Protein AF-A0AAW1VNX3-F1 (afdb_monomer)

Secondary structure (DSSP, 8-state):
-EE---HHHHTT---EEEEEEE-TTS-S-TTSTT--TTTEEEEEEESEEEEEPP-TT--------------------------------SPP-EEEEE-SEEEEEEEE------TT---TTTGGG-EE-TTT--EEPPEEEE-TT--GGGSEE--TT---EE-EEEEEEEEHHHHHHHHHHHHHHHHHHHTTSS-TTHHHHHHHHHHHS-HHHHHHHHHHHHHHHHHHHHHHHHHHHHHHH----TT--HHHHHHHHT----PPPPP-

Sequence (268 aa):
MKYYPSEALKHNGSLYAHVFFARSGYPPDPNDPEYLPLAAFGKTHPIVIHLPKSKAGKKRSLLGSSKDSDEDVTITEVVDNTQGDSEDTGPEEWVSYWKPNITVNLVDDFTRYPHNSVPPNVSPYLNVEPSTGNYFPTIFFNEFWLLRDKMIPINETVKELPLNLEVGPISMTKWQLFLQIDQSFQIHRSYGSMLEGEADELKRVFLEGNPYLLAITMAVSVLHSVFDFLAFKNDIQFWNKNKSMEGLSAKVCCCELHKPVHYLPLFT

Organism: Rubus argutus (NCBI:txid59490)

pLDDT: mean 75.75, std 19.49, range [26.11, 95.12]

Structure (mmCIF, N/CA/C/O backbone):
data_AF-A0AAW1VNX3-F1
#
_entry.id   AF-A0AAW1VNX3-F1
#
loop_
_atom_site.group_PDB
_atom_site.id
_atom_site.type_symbol
_atom_site.label_atom_id
_atom_site.label_alt_id
_atom_site.label_comp_id
_atom_site.label_asym_id
_atom_site.label_entity_id
_atom_site.label_seq_id
_atom_site.pdbx_PDB_ins_code
_atom_site.Cartn_x
_atom_site.Cartn_y
_atom_site.Cartn_z
_atom_site.occupancy
_atom_site.B_iso_or_equiv
_atom_site.auth_seq_id
_atom_site.auth_comp_id
_atom_site.auth_asym_id
_atom_site.auth_atom_id
_atom_site.pdbx_PDB_model_num
ATOM 1 N N . MET A 1 1 ? -11.791 -3.900 -15.731 1.00 82.25 1 MET A N 1
ATOM 2 C CA . MET A 1 1 ? -11.534 -5.093 -16.578 1.00 82.25 1 MET A CA 1
ATOM 3 C C . MET A 1 1 ? -12.254 -6.292 -15.967 1.00 82.25 1 MET A C 1
ATOM 5 O O . MET A 1 1 ? -12.427 -6.312 -14.755 1.00 82.25 1 MET A O 1
ATOM 9 N N . LYS A 1 2 ? -12.716 -7.258 -16.769 1.00 86.62 2 LYS A N 1
ATOM 10 C CA . LYS A 1 2 ? -13.275 -8.523 -16.262 1.00 86.62 2 LYS A CA 1
ATOM 11 C C . LYS A 1 2 ? -12.237 -9.628 -16.437 1.00 86.62 2 LYS A C 1
ATOM 13 O O . LYS A 1 2 ? -11.700 -9.771 -17.531 1.00 86.62 2 LYS A O 1
ATOM 18 N N . TYR A 1 3 ? -11.952 -10.365 -15.372 1.00 86.25 3 TYR A N 1
ATOM 19 C CA . TYR A 1 3 ? -11.029 -11.493 -15.366 1.00 86.25 3 TYR A CA 1
ATOM 20 C C . TYR A 1 3 ? -11.807 -12.802 -15.199 1.00 86.25 3 TYR A C 1
ATOM 22 O O . TYR A 1 3 ? -12.733 -12.878 -14.392 1.00 86.25 3 TYR A O 1
ATOM 30 N N . TYR A 1 4 ? -11.431 -13.826 -15.962 1.00 88.75 4 TYR A N 1
ATOM 31 C CA . TYR A 1 4 ? -12.024 -15.159 -15.880 1.00 88.75 4 TYR A CA 1
ATOM 32 C C . TYR A 1 4 ? -11.023 -16.085 -15.172 1.00 88.75 4 TYR A C 1
ATOM 34 O O . TYR A 1 4 ? -9.916 -16.264 -15.686 1.00 88.75 4 TYR A O 1
ATOM 42 N N . PRO A 1 5 ? -11.358 -16.632 -13.989 1.00 86.75 5 PRO A N 1
ATOM 43 C CA . PRO A 1 5 ? -10.428 -17.436 -13.206 1.00 86.75 5 PRO A CA 1
ATOM 44 C C . PRO A 1 5 ? -10.134 -18.776 -13.889 1.00 86.75 5 PRO A C 1
ATOM 46 O O . PRO A 1 5 ? -11.051 -19.462 -14.346 1.00 86.75 5 PRO A O 1
ATOM 49 N N . SER A 1 6 ? -8.856 -19.163 -13.920 1.00 87.75 6 SER A N 1
ATOM 50 C CA . SER A 1 6 ? -8.427 -20.493 -14.366 1.00 87.75 6 SER A CA 1
ATOM 51 C C . SER A 1 6 ? -8.832 -21.577 -13.360 1.00 87.75 6 SER A C 1
ATOM 53 O O . SER A 1 6 ? -9.068 -21.292 -12.185 1.00 87.75 6 SER A O 1
ATOM 55 N N . GLU A 1 7 ? -8.882 -22.838 -13.794 1.00 86.44 7 GLU A N 1
ATOM 56 C CA . GLU A 1 7 ? -9.168 -23.973 -12.900 1.00 86.44 7 GLU A CA 1
ATOM 57 C C . GLU A 1 7 ? -8.159 -24.049 -11.748 1.00 86.44 7 GLU A C 1
ATOM 59 O O . GLU A 1 7 ? -8.548 -24.195 -10.593 1.00 86.44 7 GLU A O 1
ATOM 64 N N . ALA A 1 8 ? -6.874 -23.820 -12.031 1.00 85.69 8 ALA A N 1
ATOM 65 C CA . ALA A 1 8 ? -5.833 -23.773 -11.006 1.00 85.69 8 ALA A CA 1
ATOM 66 C C . ALA A 1 8 ? -6.104 -22.701 -9.938 1.00 85.69 8 ALA A C 1
ATOM 68 O O . ALA A 1 8 ? -5.883 -22.941 -8.756 1.00 85.69 8 ALA A O 1
ATOM 69 N N . LEU A 1 9 ? -6.622 -21.533 -10.332 1.00 84.88 9 LEU A N 1
ATOM 70 C CA . LEU A 1 9 ? -6.966 -20.476 -9.384 1.00 84.88 9 LEU A CA 1
ATOM 71 C C . LEU A 1 9 ? -8.166 -20.860 -8.505 1.00 84.88 9 LEU A C 1
ATOM 73 O O . LEU A 1 9 ? -8.185 -20.534 -7.323 1.00 84.88 9 LEU A O 1
ATOM 77 N N . LYS A 1 10 ? -9.144 -21.584 -9.061 1.00 85.31 10 LYS A N 1
ATOM 78 C CA . LYS A 1 10 ? -10.286 -22.116 -8.299 1.00 85.31 10 LYS A CA 1
ATOM 79 C C . LYS A 1 10 ? -9.860 -23.178 -7.285 1.00 85.31 10 LYS A C 1
ATOM 81 O O . LYS A 1 1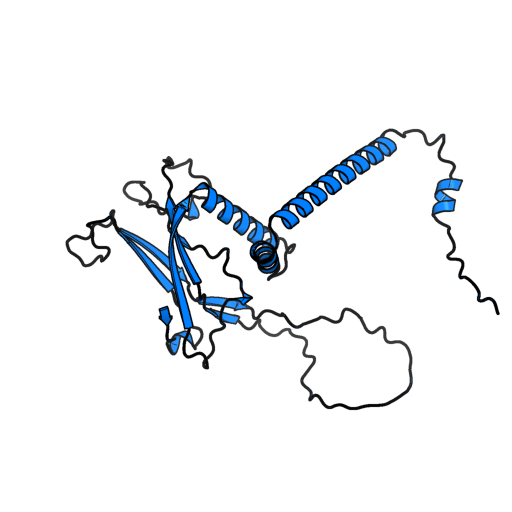0 ? -10.446 -23.258 -6.212 1.00 85.31 10 LYS A O 1
ATOM 86 N N . HIS A 1 11 ? -8.813 -23.937 -7.593 1.00 86.06 11 HIS A N 1
ATOM 87 C CA . HIS A 1 11 ? -8.214 -24.927 -6.699 1.00 86.06 11 HIS A CA 1
ATOM 88 C C . HIS A 1 11 ? -7.092 -24.329 -5.833 1.00 86.06 11 HIS A C 1
ATOM 90 O O . HIS A 1 11 ? -5.998 -24.885 -5.756 1.00 86.06 11 HIS A O 1
ATOM 96 N N . ASN A 1 12 ? -7.370 -23.202 -5.162 1.00 84.25 12 ASN A N 1
ATOM 97 C CA . ASN A 1 12 ? -6.458 -22.563 -4.201 1.00 84.25 12 ASN A CA 1
ATOM 98 C C . ASN A 1 12 ? -5.099 -22.138 -4.806 1.00 84.25 12 ASN A C 1
ATOM 100 O O . ASN A 1 12 ? -4.051 -22.191 -4.160 1.00 84.25 12 ASN A O 1
ATOM 104 N N . GLY A 1 13 ? -5.106 -21.746 -6.081 1.00 86.06 13 GLY A N 1
ATOM 105 C CA . GLY A 1 13 ? -3.923 -21.238 -6.767 1.00 86.06 13 GLY A CA 1
ATOM 106 C C . GLY A 1 13 ? -3.567 -19.812 -6.342 1.00 86.06 13 GLY A C 1
ATOM 107 O O . GLY A 1 13 ? -4.421 -19.016 -5.955 1.00 86.06 13 GLY A O 1
ATOM 108 N N . SER A 1 14 ? -2.291 -19.452 -6.469 1.00 88.19 14 SER A N 1
ATOM 109 C CA . SER A 1 14 ? -1.825 -18.077 -6.292 1.00 88.19 14 SER A CA 1
ATOM 110 C C . SER A 1 14 ? -1.781 -17.338 -7.631 1.00 88.19 14 SER A C 1
ATOM 112 O O . SER A 1 14 ? -1.413 -17.896 -8.665 1.00 88.19 14 SER A O 1
ATOM 114 N N . LEU A 1 15 ? -2.153 -16.056 -7.619 1.00 90.88 15 LEU A N 1
ATOM 115 C CA . LEU A 1 15 ? -2.033 -15.171 -8.776 1.00 90.88 15 LEU A CA 1
ATOM 116 C C . LEU A 1 15 ? -1.261 -13.914 -8.390 1.00 90.88 15 LEU A C 1
ATOM 118 O O . LEU A 1 15 ? -1.573 -13.260 -7.389 1.00 90.88 15 LEU A O 1
ATOM 122 N N . TYR A 1 16 ? -0.292 -13.556 -9.227 1.00 91.25 16 TYR A N 1
ATOM 123 C CA . TYR A 1 16 ? 0.571 -12.400 -9.037 1.00 91.25 16 TYR A CA 1
ATOM 124 C C . TYR A 1 16 ? 0.421 -11.410 -10.194 1.00 91.25 16 TYR A C 1
ATOM 126 O O . TYR A 1 16 ? 0.360 -11.793 -11.360 1.00 91.25 16 TYR A O 1
ATOM 134 N N . ALA A 1 17 ? 0.379 -10.123 -9.858 1.00 90.75 17 ALA A N 1
ATOM 135 C CA . ALA A 1 17 ? 0.537 -9.024 -10.793 1.00 90.75 17 ALA A CA 1
ATOM 136 C C . ALA A 1 17 ? 2.026 -8.704 -10.921 1.00 90.75 17 ALA A C 1
ATOM 138 O O . ALA A 1 17 ? 2.671 -8.362 -9.928 1.00 90.75 17 ALA A O 1
ATOM 139 N N . HIS A 1 18 ? 2.559 -8.771 -12.136 1.00 91.38 18 HIS A N 1
ATOM 140 C CA . HIS A 1 18 ? 3.893 -8.269 -12.448 1.00 91.38 18 HIS A CA 1
ATOM 141 C C . HIS A 1 18 ? 3.747 -6.893 -13.089 1.00 91.38 18 HIS A C 1
ATOM 143 O O . HIS A 1 18 ? 3.171 -6.772 -14.170 1.00 91.38 18 HIS A O 1
ATOM 149 N N . VAL A 1 19 ? 4.223 -5.852 -12.407 1.00 90.75 19 VAL A N 1
ATOM 150 C CA . VAL A 1 19 ? 4.161 -4.476 -12.907 1.00 90.75 19 VAL A CA 1
ATOM 151 C C . VAL A 1 19 ? 5.565 -4.012 -13.241 1.00 90.75 19 VAL A C 1
ATOM 153 O O . VAL A 1 19 ? 6.449 -4.087 -12.390 1.00 90.75 19 VAL A O 1
ATOM 156 N N . PHE A 1 20 ? 5.747 -3.510 -14.459 1.00 90.50 20 PHE A N 1
ATOM 157 C CA . PHE A 1 20 ? 7.013 -2.988 -14.959 1.00 90.50 20 PHE A CA 1
ATOM 158 C C . PHE A 1 20 ? 6.854 -1.518 -15.330 1.00 90.50 20 PHE A C 1
ATOM 160 O O . PHE A 1 20 ? 5.886 -1.132 -15.985 1.00 90.50 20 PHE A O 1
ATOM 167 N N . PHE A 1 21 ? 7.820 -0.708 -14.918 1.00 89.44 21 PHE A N 1
ATOM 168 C CA . PHE A 1 21 ? 7.968 0.680 -15.318 1.00 89.44 21 PHE A CA 1
ATOM 169 C C . PHE A 1 21 ? 9.265 0.806 -16.106 1.00 89.44 21 PHE A C 1
ATOM 171 O O . PHE A 1 21 ? 10.310 0.336 -15.662 1.00 89.44 21 PHE A O 1
ATOM 178 N N . ALA A 1 22 ? 9.193 1.453 -17.264 1.00 90.31 22 ALA A N 1
ATOM 179 C CA . ALA A 1 22 ? 10.354 1.770 -18.079 1.00 90.31 22 ALA A CA 1
ATOM 180 C C . ALA A 1 22 ? 10.409 3.270 -18.352 1.00 90.31 22 ALA A C 1
ATOM 182 O O . ALA A 1 22 ? 9.381 3.951 -18.443 1.00 90.31 22 ALA A O 1
ATOM 183 N N . ARG A 1 23 ? 11.625 3.799 -18.472 1.00 87.38 23 ARG A N 1
ATOM 184 C CA . ARG A 1 23 ? 11.848 5.175 -18.906 1.00 87.38 23 ARG A CA 1
ATOM 185 C C . ARG A 1 23 ? 11.313 5.348 -20.328 1.00 87.38 23 ARG A C 1
ATOM 187 O O . ARG A 1 23 ? 11.538 4.501 -21.185 1.00 87.38 23 ARG A O 1
ATOM 194 N N . SER A 1 24 ? 10.644 6.473 -20.586 1.00 87.25 24 SER A N 1
ATOM 195 C CA . SER A 1 24 ? 10.117 6.796 -21.917 1.00 87.25 24 SER A CA 1
ATOM 196 C C . SER A 1 24 ? 11.198 6.645 -22.991 1.00 87.25 24 SER A C 1
ATOM 198 O O . SER A 1 24 ? 12.252 7.274 -22.890 1.00 87.25 24 SER A O 1
ATOM 200 N N . GLY A 1 25 ? 10.914 5.835 -24.012 1.00 83.50 25 GLY A N 1
ATOM 201 C CA . GLY A 1 25 ? 11.837 5.534 -25.110 1.00 83.50 25 GLY A CA 1
ATOM 202 C C . GLY A 1 25 ? 12.673 4.264 -24.934 1.00 83.50 25 GLY A C 1
ATOM 203 O O . GLY A 1 25 ? 13.397 3.928 -25.859 1.00 83.50 25 GLY A O 1
ATOM 204 N N . TYR A 1 26 ? 12.566 3.557 -23.804 1.00 85.88 26 TYR A N 1
ATOM 205 C CA . TYR A 1 26 ? 13.203 2.252 -23.603 1.00 85.88 26 TYR A CA 1
ATOM 206 C C . TYR A 1 26 ? 12.145 1.156 -23.433 1.00 85.88 26 TYR A C 1
ATOM 208 O O . TYR A 1 26 ? 11.197 1.348 -22.661 1.00 85.88 26 TYR A O 1
ATOM 216 N N . PRO A 1 27 ? 12.276 0.012 -24.124 1.00 87.00 27 PRO A N 1
ATOM 217 C CA . PRO A 1 27 ? 11.358 -1.104 -23.959 1.00 87.00 27 PRO A CA 1
ATOM 218 C C . PRO A 1 27 ? 11.541 -1.762 -22.577 1.00 87.00 27 PRO A C 1
ATOM 220 O O . PRO A 1 27 ? 12.663 -1.852 -22.077 1.00 87.00 27 PRO A O 1
ATOM 223 N N . PRO A 1 28 ? 10.454 -2.237 -21.940 1.00 84.25 28 PRO A N 1
ATOM 224 C CA . PRO A 1 28 ? 10.525 -2.991 -20.689 1.00 84.25 28 PRO A CA 1
ATOM 225 C C . PRO A 1 28 ? 10.866 -4.478 -20.887 1.00 84.25 28 PRO A C 1
ATOM 227 O O . PRO A 1 28 ? 11.107 -5.162 -19.895 1.00 84.25 28 PRO A O 1
ATOM 230 N N . ASP A 1 29 ? 10.831 -4.995 -22.122 1.00 86.19 29 ASP A N 1
ATOM 231 C CA . ASP A 1 29 ? 11.065 -6.414 -22.422 1.00 86.19 29 ASP A CA 1
ATOM 232 C C . ASP A 1 29 ? 12.571 -6.729 -22.427 1.00 86.19 29 ASP A C 1
ATOM 234 O O . ASP A 1 29 ? 13.290 -6.169 -23.254 1.00 86.19 29 ASP A O 1
ATOM 238 N N . PRO A 1 30 ? 13.058 -7.647 -21.570 1.00 85.31 30 PRO A N 1
ATOM 239 C CA . PRO A 1 30 ? 14.460 -8.059 -21.554 1.00 85.31 30 PRO A CA 1
ATOM 240 C C . PRO A 1 30 ? 14.969 -8.690 -22.857 1.00 85.31 30 PRO A C 1
ATOM 242 O O . PRO A 1 30 ? 16.180 -8.796 -23.037 1.00 85.31 30 PRO A O 1
ATOM 245 N N . ASN A 1 31 ? 14.073 -9.158 -23.732 1.00 85.75 31 ASN A N 1
ATOM 246 C CA . ASN A 1 31 ? 14.440 -9.779 -25.008 1.00 85.75 31 ASN A CA 1
ATOM 247 C C . ASN A 1 31 ? 14.632 -8.764 -26.143 1.00 85.75 31 ASN A C 1
ATOM 249 O O . ASN A 1 31 ? 15.089 -9.140 -27.224 1.00 85.75 31 ASN A O 1
ATOM 253 N N . ASP A 1 32 ? 14.266 -7.500 -25.925 1.00 87.12 32 ASP A N 1
ATOM 254 C CA . ASP A 1 32 ? 14.415 -6.448 -26.922 1.00 87.12 32 ASP A CA 1
ATOM 255 C C . ASP A 1 32 ? 15.887 -5.984 -26.989 1.00 87.12 32 ASP A C 1
ATOM 257 O O . ASP A 1 32 ? 16.493 -5.727 -25.944 1.00 87.12 32 ASP A O 1
ATOM 261 N N . PRO A 1 33 ? 16.505 -5.861 -28.181 1.00 84.00 33 PRO A N 1
ATOM 262 C CA . PRO A 1 33 ? 17.874 -5.358 -28.316 1.00 84.00 33 PRO A CA 1
ATOM 263 C C . PRO A 1 33 ? 18.083 -3.940 -27.757 1.00 84.00 33 PRO A C 1
ATOM 265 O O . PRO A 1 33 ? 19.217 -3.588 -27.432 1.00 84.00 33 PRO A O 1
ATOM 268 N N . GLU A 1 34 ? 17.028 -3.127 -27.634 1.00 85.50 34 GLU A N 1
ATOM 269 C CA . GLU A 1 34 ? 17.093 -1.780 -27.049 1.00 85.50 34 GLU A CA 1
ATOM 270 C C . GLU A 1 34 ? 16.874 -1.768 -25.520 1.00 85.50 34 GLU A C 1
ATOM 272 O O . GLU A 1 34 ? 16.862 -0.701 -24.894 1.00 85.50 34 GLU A O 1
ATOM 277 N N . TYR A 1 35 ? 16.724 -2.939 -24.889 1.00 85.44 35 TYR A N 1
ATOM 278 C CA . TYR A 1 35 ? 16.536 -3.064 -23.447 1.00 85.44 35 TYR A CA 1
ATOM 279 C C . TYR A 1 35 ? 17.766 -2.606 -22.661 1.00 85.44 35 TYR A C 1
ATOM 281 O O . TYR A 1 35 ? 18.875 -3.126 -22.808 1.00 8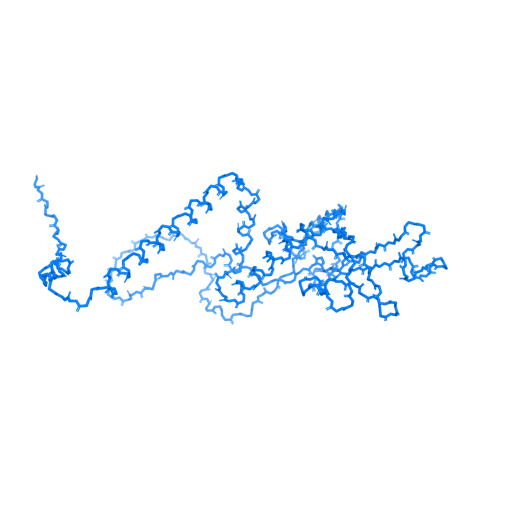5.44 35 TYR A O 1
ATOM 289 N N . LEU A 1 36 ? 17.549 -1.667 -21.740 1.00 83.81 36 LEU A N 1
ATOM 290 C CA . LEU A 1 36 ? 18.548 -1.266 -20.756 1.00 83.81 36 LEU A CA 1
ATOM 291 C C . LEU A 1 36 ? 18.102 -1.702 -19.353 1.00 83.81 36 LEU A C 1
ATOM 293 O O . LEU A 1 36 ? 17.095 -1.186 -18.861 1.00 83.81 36 LEU A O 1
ATOM 297 N N . PRO A 1 37 ? 18.884 -2.546 -18.646 1.00 80.56 37 PRO A N 1
ATOM 298 C CA . PRO A 1 37 ? 18.557 -2.992 -17.286 1.00 80.56 37 PRO A CA 1
ATOM 299 C C . PRO A 1 37 ? 18.368 -1.851 -16.276 1.00 80.56 37 PRO A C 1
ATOM 301 O O . PRO A 1 37 ? 17.611 -1.980 -15.325 1.00 80.56 37 PRO A O 1
ATOM 304 N N . LEU A 1 38 ? 19.039 -0.718 -16.496 1.00 84.31 38 LEU A N 1
ATOM 305 C CA . LEU A 1 38 ? 18.941 0.488 -15.666 1.00 84.31 38 LEU A CA 1
ATOM 306 C C . LEU A 1 38 ? 17.740 1.380 -16.001 1.00 84.31 38 LEU A C 1
ATOM 308 O O . LEU A 1 38 ? 17.454 2.331 -15.277 1.00 84.31 38 LEU A O 1
ATOM 312 N N . ALA A 1 39 ? 17.080 1.141 -17.132 1.00 84.19 39 ALA A N 1
ATOM 313 C CA . ALA A 1 39 ? 15.968 1.962 -17.596 1.00 84.19 39 ALA A CA 1
ATOM 314 C C . ALA A 1 39 ? 14.605 1.353 -17.256 1.00 84.19 39 ALA A C 1
ATOM 316 O O . ALA A 1 39 ? 13.600 2.056 -17.373 1.00 84.19 39 ALA A O 1
ATOM 317 N N . ALA A 1 40 ? 14.568 0.089 -16.829 1.00 86.50 40 ALA A N 1
ATOM 318 C CA . ALA A 1 40 ? 13.355 -0.630 -16.482 1.00 86.50 40 ALA A CA 1
ATOM 319 C C . ALA A 1 40 ? 13.465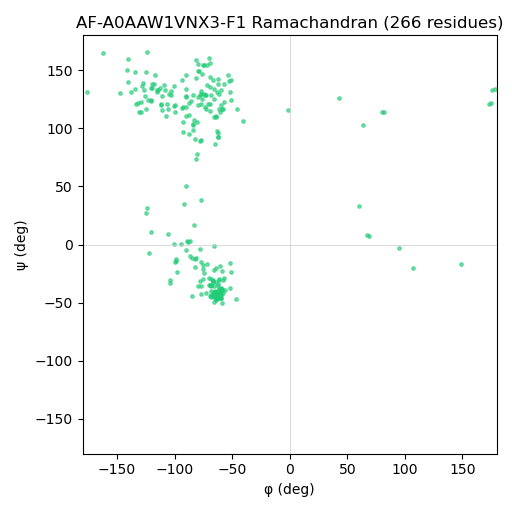 -1.243 -15.083 1.00 86.50 40 ALA A C 1
ATOM 321 O O . ALA A 1 40 ? 14.490 -1.798 -14.702 1.00 86.50 40 ALA A O 1
ATOM 322 N N . PHE A 1 41 ? 12.388 -1.160 -14.313 1.00 89.31 41 PHE A N 1
ATOM 323 C CA . PHE A 1 41 ? 12.275 -1.810 -13.014 1.00 89.31 41 PHE A CA 1
ATOM 324 C C . PHE A 1 41 ? 10.862 -2.347 -12.838 1.00 89.31 41 PHE A C 1
ATOM 326 O O . PHE A 1 41 ? 9.897 -1.811 -13.382 1.00 89.31 41 PHE A O 1
ATOM 333 N N . GLY A 1 42 ? 10.729 -3.426 -12.076 1.00 89.25 42 GLY A N 1
ATOM 334 C CA . GLY A 1 42 ? 9.441 -4.057 -11.854 1.00 89.25 42 GLY A CA 1
ATOM 335 C C . GLY A 1 42 ? 9.268 -4.541 -10.432 1.00 89.25 42 GLY A C 1
ATOM 336 O O . GLY A 1 42 ? 10.233 -4.727 -9.689 1.00 89.25 42 GLY A O 1
ATOM 337 N N . LYS A 1 43 ? 8.011 -4.738 -10.049 1.00 90.62 43 LYS A N 1
ATOM 338 C CA . LYS A 1 43 ? 7.644 -5.313 -8.762 1.00 90.62 43 LYS A CA 1
ATOM 339 C C . LYS A 1 43 ? 6.471 -6.260 -8.940 1.00 90.62 43 LYS A C 1
ATOM 341 O O . LYS A 1 43 ? 5.541 -5.998 -9.702 1.00 90.62 43 LYS A O 1
ATOM 346 N N . THR A 1 44 ? 6.548 -7.366 -8.215 1.00 92.06 44 THR A N 1
ATOM 347 C CA . THR A 1 44 ? 5.532 -8.413 -8.216 1.00 92.06 44 THR A CA 1
ATOM 348 C C . THR A 1 44 ? 4.663 -8.267 -6.977 1.00 92.06 44 THR A C 1
ATOM 350 O O . THR A 1 44 ? 5.189 -8.052 -5.884 1.00 92.06 44 THR A O 1
ATOM 353 N N . HIS A 1 45 ? 3.347 -8.394 -7.136 1.00 91.38 45 HIS A N 1
ATOM 354 C CA . HIS A 1 45 ? 2.391 -8.245 -6.042 1.00 91.38 45 HIS A CA 1
ATOM 355 C C . HIS A 1 45 ? 1.282 -9.304 -6.094 1.00 91.38 45 HIS A C 1
ATOM 357 O O . HIS A 1 45 ? 0.699 -9.503 -7.161 1.00 91.38 45 HIS A O 1
ATOM 363 N N . PRO A 1 46 ? 0.964 -9.999 -4.986 1.00 91.94 46 PRO A N 1
ATOM 364 C CA . PRO A 1 46 ? -0.098 -11.001 -4.968 1.00 91.94 46 PRO A CA 1
ATOM 365 C C . PRO A 1 46 ? -1.487 -10.355 -5.076 1.00 91.94 46 PRO A C 1
ATOM 367 O O . PRO A 1 46 ? -1.904 -9.570 -4.216 1.00 91.94 46 PRO A O 1
ATOM 370 N N . ILE A 1 47 ? -2.225 -10.737 -6.121 1.00 89.62 47 ILE A N 1
ATOM 371 C CA . ILE A 1 47 ? -3.633 -10.355 -6.328 1.00 89.62 47 ILE A CA 1
ATOM 372 C C . ILE A 1 47 ? -4.548 -11.199 -5.440 1.00 89.62 47 ILE A C 1
ATOM 374 O O . ILE A 1 47 ? -5.600 -10.739 -5.002 1.00 89.62 47 ILE A O 1
ATOM 378 N N . VAL A 1 48 ? -4.139 -12.438 -5.178 1.00 90.44 48 VAL A N 1
ATOM 379 C CA . VAL A 1 48 ? -4.884 -13.399 -4.369 1.00 90.44 48 VAL A CA 1
ATOM 380 C C . VAL A 1 48 ? -4.205 -13.513 -3.019 1.00 90.44 48 VAL A C 1
ATOM 382 O O . VAL A 1 48 ? -2.991 -13.707 -2.946 1.00 90.44 48 VAL A O 1
ATOM 385 N N . ILE A 1 49 ? -4.986 -13.383 -1.952 1.00 89.31 49 ILE A N 1
ATOM 386 C CA . ILE A 1 49 ? -4.507 -13.523 -0.580 1.00 89.31 49 ILE A CA 1
ATOM 387 C C . ILE A 1 49 ? -5.256 -14.655 0.111 1.00 89.31 49 ILE A C 1
ATOM 389 O O . ILE A 1 49 ? -6.473 -14.759 0.006 1.00 89.31 49 ILE A O 1
ATOM 393 N N . HIS A 1 50 ? -4.524 -15.504 0.821 1.00 88.56 50 HIS A N 1
ATOM 394 C CA . HIS A 1 50 ? -5.116 -16.538 1.658 1.00 88.56 50 HIS A CA 1
ATOM 395 C C . HIS A 1 50 ? -5.330 -15.952 3.037 1.00 88.56 50 HIS A C 1
ATOM 397 O O . HIS A 1 50 ? -4.401 -15.390 3.617 1.00 88.56 50 HIS A O 1
ATOM 403 N N . LEU A 1 51 ? -6.553 -16.053 3.538 1.00 85.56 51 LEU A N 1
ATOM 404 C CA . LEU A 1 51 ? -6.900 -15.564 4.860 1.00 85.56 51 LEU A CA 1
ATOM 405 C C . LEU A 1 51 ? -7.742 -16.613 5.591 1.00 85.56 51 LEU A C 1
ATOM 407 O O . LEU A 1 51 ? -8.503 -17.335 4.936 1.00 85.56 51 LEU A O 1
ATOM 411 N N . PRO A 1 52 ? -7.636 -16.702 6.929 1.00 83.62 52 PRO A N 1
ATOM 412 C CA . PRO A 1 52 ? -8.493 -17.591 7.696 1.00 83.62 52 PRO A CA 1
ATOM 413 C C . PRO A 1 52 ? -9.950 -17.153 7.531 1.00 83.62 52 PRO A C 1
ATOM 415 O O . PRO A 1 52 ? -10.265 -15.959 7.464 1.00 83.62 52 PRO A O 1
ATOM 418 N N . LYS A 1 53 ? -10.869 -18.109 7.446 1.00 74.38 53 LYS A N 1
ATOM 419 C CA . LYS A 1 53 ? -12.300 -17.806 7.378 1.00 74.38 53 LYS A CA 1
ATOM 420 C C . LYS A 1 53 ? -12.700 -16.975 8.599 1.00 74.38 53 LYS A C 1
ATOM 422 O O . LYS A 1 53 ? -12.483 -17.389 9.739 1.00 74.38 53 LYS A O 1
ATOM 427 N N . SER A 1 54 ? -13.257 -15.783 8.371 1.00 65.44 54 SER A N 1
ATOM 428 C CA . SER A 1 54 ? -13.650 -14.913 9.479 1.00 65.44 54 SER A CA 1
ATOM 429 C C . SER A 1 54 ? -14.706 -15.624 10.328 1.00 65.44 54 SER A C 1
ATOM 431 O O . SER A 1 54 ? -15.717 -16.116 9.824 1.00 65.44 54 SER A O 1
ATOM 433 N N . LYS A 1 55 ? -14.498 -15.671 11.647 1.00 63.53 55 LYS A N 1
ATOM 434 C CA . LYS A 1 55 ? -15.460 -16.236 12.613 1.00 63.53 55 LYS A CA 1
ATOM 435 C C . LYS A 1 55 ? -16.616 -15.253 12.868 1.00 63.53 55 LYS A C 1
ATOM 437 O O . LYS A 1 55 ? -17.084 -15.120 13.994 1.00 63.53 55 LYS A O 1
ATOM 442 N N . ALA A 1 56 ? -17.078 -14.557 11.824 1.00 53.56 56 ALA A N 1
ATOM 443 C CA . ALA A 1 56 ? -17.958 -13.385 11.887 1.00 53.56 56 ALA A CA 1
ATOM 444 C C . ALA A 1 56 ? -19.377 -13.661 12.432 1.00 53.56 56 ALA A C 1
ATOM 446 O O . ALA A 1 56 ? -20.173 -12.739 12.573 1.00 53.56 56 ALA A O 1
ATOM 447 N N . GLY A 1 57 ? -19.705 -14.910 12.772 1.00 51.50 57 GLY A N 1
ATOM 448 C CA . GLY A 1 57 ? -21.009 -15.296 13.317 1.00 51.50 57 GLY A CA 1
ATOM 449 C C . GLY A 1 57 ? -20.977 -15.988 14.679 1.00 51.50 57 GLY A C 1
ATOM 450 O O . GLY A 1 57 ? -22.040 -16.202 15.257 1.00 51.50 57 GLY A O 1
ATOM 451 N N . LYS A 1 58 ? -19.804 -16.336 15.233 1.00 54.34 58 LYS A N 1
ATOM 452 C CA . LYS A 1 58 ? -19.738 -17.026 16.533 1.00 54.34 58 LYS A CA 1
ATOM 453 C C . LYS A 1 58 ? -19.890 -16.014 17.667 1.00 54.34 58 LYS A C 1
ATOM 455 O O . LYS A 1 58 ? -18.926 -15.634 18.326 1.00 54.34 58 LYS A O 1
ATOM 460 N N . LYS A 1 59 ? -21.131 -15.589 17.919 1.00 54.19 59 LYS A N 1
ATOM 461 C CA . LYS A 1 59 ? -21.519 -14.985 19.197 1.00 54.19 59 LYS A CA 1
ATOM 462 C C . LYS A 1 59 ? -21.318 -16.052 20.268 1.00 54.19 59 LYS A C 1
ATOM 464 O O . LYS A 1 59 ? -22.180 -16.898 20.480 1.00 54.19 59 LYS A O 1
ATOM 469 N N . ARG A 1 60 ? -20.145 -16.067 20.899 1.00 54.94 60 ARG A N 1
ATOM 470 C CA . ARG A 1 60 ? -19.900 -16.926 22.055 1.00 54.94 60 ARG A CA 1
ATOM 471 C C . ARG A 1 60 ? -20.847 -16.445 23.151 1.00 54.94 60 ARG A C 1
ATOM 473 O O . ARG A 1 60 ? -20.696 -15.325 23.631 1.00 54.94 60 ARG A O 1
ATOM 480 N N . SER A 1 61 ? -21.862 -17.242 23.478 1.00 68.19 61 SER A N 1
ATOM 481 C CA . SER A 1 61 ? -22.756 -16.930 24.592 1.00 68.19 61 SER A CA 1
ATOM 482 C C . SER A 1 61 ? -21.911 -16.865 25.864 1.00 68.19 61 SER A C 1
ATOM 484 O O . SER A 1 61 ? -21.299 -17.856 26.255 1.00 68.19 61 SER A O 1
ATOM 486 N N . LEU A 1 62 ? -21.805 -15.675 26.460 1.00 68.06 62 LEU A N 1
ATOM 487 C CA . LEU A 1 62 ? -21.049 -15.447 27.697 1.00 68.06 62 LEU A CA 1
ATOM 488 C C . LEU A 1 62 ? -21.892 -15.711 28.953 1.00 68.06 62 LEU A C 1
ATOM 490 O O . LEU A 1 62 ? -21.414 -15.526 30.069 1.00 68.06 62 LEU A O 1
ATOM 494 N N . LEU A 1 63 ? -23.139 -16.158 28.785 1.00 63.56 63 LEU A N 1
ATOM 495 C CA . LEU A 1 63 ? -23.956 -16.662 29.878 1.00 63.56 63 LEU A CA 1
ATOM 496 C C . LEU A 1 63 ? -23.575 -18.121 30.118 1.00 63.56 63 LEU A C 1
ATOM 498 O O . LEU A 1 63 ? -24.115 -19.037 29.501 1.00 63.56 63 LEU A O 1
ATOM 502 N N . GLY A 1 64 ? -22.605 -18.322 31.009 1.00 48.06 64 GLY A N 1
ATOM 503 C CA . GLY A 1 64 ? -22.391 -19.619 31.628 1.00 48.06 64 GLY A CA 1
ATOM 504 C C . GLY A 1 64 ? -23.672 -20.022 32.348 1.00 48.06 64 GLY A C 1
ATOM 505 O O . GLY A 1 64 ? -24.107 -19.342 33.273 1.00 48.06 64 GLY A O 1
ATOM 506 N N . SER A 1 65 ? -24.290 -21.109 31.902 1.00 44.62 65 SER A N 1
ATOM 507 C CA . SER A 1 65 ? -25.387 -21.760 32.604 1.00 44.62 65 SER A CA 1
ATOM 508 C C . SER A 1 65 ? -24.876 -22.245 33.960 1.00 44.62 65 SER A C 1
ATOM 510 O O . SER A 1 65 ? -24.281 -23.321 34.059 1.00 44.62 65 SER A O 1
ATOM 512 N N . SER A 1 66 ? -25.085 -21.445 35.004 1.00 42.12 66 SER A N 1
ATOM 513 C CA . SER A 1 66 ? -25.089 -21.927 36.378 1.00 42.12 66 SER A CA 1
ATOM 514 C C . SER A 1 66 ? -26.254 -22.904 36.495 1.00 42.12 66 SER A C 1
ATOM 516 O O . SER A 1 66 ? -27.410 -22.496 36.595 1.00 42.12 66 SER A O 1
ATOM 518 N N . LYS A 1 67 ? -25.952 -24.199 36.388 1.00 43.81 67 LYS A N 1
ATOM 519 C CA . LYS A 1 67 ? -26.880 -25.253 36.781 1.00 43.81 67 LYS A CA 1
ATOM 520 C C . LYS A 1 67 ? -27.063 -25.158 38.290 1.00 43.81 67 LYS A C 1
ATOM 522 O O . LYS A 1 67 ? -26.137 -25.494 39.017 1.00 43.81 67 LYS A O 1
ATOM 527 N N . ASP A 1 68 ? -28.246 -24.737 38.708 1.00 33.84 68 ASP A N 1
ATOM 528 C CA . ASP A 1 68 ? -28.882 -25.275 39.901 1.00 33.84 68 ASP A CA 1
ATOM 529 C C . ASP A 1 68 ? -30.411 -25.271 39.721 1.00 33.84 68 ASP A C 1
ATOM 531 O O . ASP A 1 68 ? -30.999 -24.268 39.320 1.00 33.84 68 ASP A O 1
ATOM 535 N N . SER A 1 69 ? -30.989 -26.442 40.017 1.00 30.17 69 SER A N 1
ATOM 536 C CA . SER A 1 69 ? -32.388 -26.779 40.345 1.00 30.17 69 SER A CA 1
ATOM 537 C C . SER A 1 69 ? -33.529 -26.578 39.322 1.00 30.17 69 SER A C 1
ATOM 539 O O . SER A 1 69 ? -34.036 -25.478 39.137 1.00 30.17 69 SER A O 1
ATOM 541 N N . ASP A 1 70 ? -33.935 -27.715 38.739 1.00 28.12 70 ASP A N 1
ATOM 542 C CA . ASP A 1 70 ? -35.279 -28.321 38.613 1.00 28.12 70 ASP A CA 1
ATOM 543 C C . ASP A 1 70 ? -36.569 -27.526 38.268 1.00 28.12 70 ASP A C 1
ATOM 545 O O . ASP A 1 70 ? -37.026 -26.648 38.991 1.00 28.12 70 ASP A O 1
ATOM 549 N N . GLU A 1 71 ? -37.196 -28.071 37.210 1.00 29.86 71 GLU A N 1
ATOM 550 C CA . GLU A 1 71 ? -38.620 -28.297 36.874 1.00 29.86 71 GLU A CA 1
ATOM 551 C C . GLU A 1 71 ? -39.567 -27.204 36.303 1.00 29.86 71 GLU A C 1
ATOM 553 O O . GLU A 1 71 ? -40.029 -26.289 36.974 1.00 29.86 71 GLU A O 1
ATOM 558 N N . ASP A 1 72 ? -39.949 -27.507 35.046 1.00 27.47 72 ASP A N 1
ATOM 559 C CA . ASP A 1 72 ? -41.243 -27.397 34.342 1.00 27.47 72 ASP A CA 1
ATOM 560 C C . ASP A 1 72 ? -41.712 -26.059 33.724 1.00 27.47 72 ASP A C 1
ATOM 562 O O . ASP A 1 72 ? -42.012 -25.080 34.402 1.00 27.47 72 ASP A O 1
ATOM 566 N N . VAL A 1 73 ? -41.808 -26.040 32.382 1.00 27.27 73 VAL A N 1
ATOM 567 C CA . VAL A 1 73 ? -43.066 -26.000 31.594 1.00 27.27 73 VAL A CA 1
ATOM 568 C C . VAL A 1 73 ? -42.731 -25.866 30.090 1.00 27.27 73 VAL A C 1
ATOM 570 O O . VAL A 1 73 ? -42.085 -24.924 29.634 1.00 27.27 73 VAL A O 1
ATOM 573 N N . THR A 1 74 ? -43.212 -26.841 29.314 1.00 29.58 74 THR A N 1
ATOM 574 C CA . THR A 1 74 ? -43.315 -26.918 27.836 1.00 29.58 74 THR A CA 1
ATOM 575 C C . THR A 1 74 ? -44.060 -25.707 27.229 1.00 29.58 74 THR A C 1
ATOM 577 O O . THR A 1 74 ? -44.983 -25.205 27.858 1.00 29.58 74 THR A O 1
ATOM 580 N N . ILE A 1 75 ? -43.771 -25.161 26.036 1.00 29.23 75 ILE A N 1
ATOM 581 C CA . ILE A 1 75 ? -44.168 -25.556 24.653 1.00 29.23 75 ILE A CA 1
ATOM 582 C C . ILE A 1 75 ? -43.577 -24.416 23.763 1.00 29.23 75 ILE A C 1
ATOM 584 O O . ILE A 1 75 ? -43.699 -23.249 24.123 1.00 29.23 75 ILE A O 1
ATOM 588 N N . THR A 1 76 ? -42.872 -24.600 22.640 1.00 27.42 76 THR A N 1
ATOM 589 C CA . THR A 1 76 ? -43.418 -24.889 21.299 1.00 27.42 76 THR A CA 1
ATOM 590 C C . THR A 1 76 ? -42.255 -25.118 20.330 1.00 27.42 76 THR A C 1
ATOM 592 O O . THR A 1 76 ? -41.338 -24.301 20.251 1.00 27.42 76 THR A O 1
ATOM 595 N N . GLU A 1 77 ? -42.322 -26.205 19.572 1.00 31.08 77 GLU A N 1
ATOM 596 C CA . GLU A 1 77 ? -41.434 -26.506 18.455 1.00 31.08 77 GLU A CA 1
ATOM 597 C C . GLU A 1 77 ? -41.667 -25.536 17.285 1.00 31.08 77 GLU A C 1
ATOM 599 O O . GLU A 1 77 ? -42.781 -25.405 16.779 1.00 31.08 77 GLU A O 1
ATOM 604 N N . VAL A 1 78 ? -40.592 -24.926 16.788 1.00 31.33 78 VAL A N 1
ATOM 605 C CA . VAL A 1 78 ? -40.411 -24.713 15.349 1.00 31.33 78 VAL A CA 1
ATOM 606 C C . VAL A 1 78 ? -39.025 -25.220 14.993 1.00 31.33 78 VAL A C 1
ATOM 608 O O . VAL A 1 78 ? -38.007 -24.734 15.473 1.00 31.33 78 VAL A O 1
ATOM 611 N N . VAL A 1 79 ? -39.065 -26.275 14.195 1.00 30.72 79 VAL A N 1
ATOM 612 C CA . VAL A 1 79 ? -37.982 -27.045 13.603 1.00 30.72 79 VAL A CA 1
ATOM 613 C C . VAL A 1 79 ? -36.912 -26.129 13.002 1.00 30.72 79 VAL A C 1
ATOM 615 O O . VAL A 1 79 ? -37.173 -25.453 12.010 1.00 30.72 79 VAL A O 1
ATOM 618 N N . ASP A 1 80 ? -35.695 -26.182 13.540 1.00 26.11 80 ASP A N 1
ATOM 619 C CA . ASP A 1 80 ? -34.496 -26.040 12.717 1.00 26.11 80 ASP A CA 1
ATOM 620 C C . ASP A 1 80 ? -33.560 -27.206 13.036 1.00 26.11 80 ASP A C 1
ATOM 622 O O . ASP A 1 80 ? -33.247 -27.502 14.19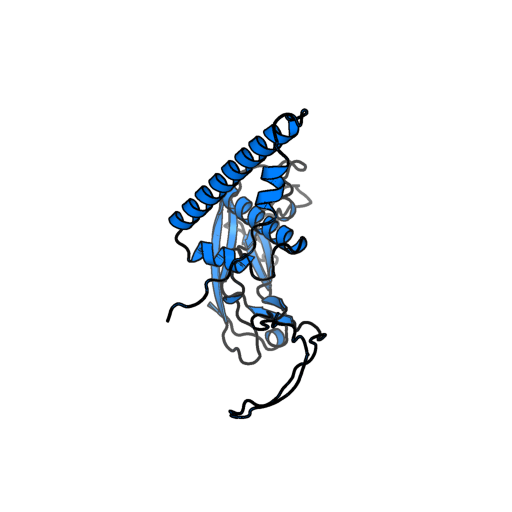2 1.00 26.11 80 ASP A O 1
ATOM 626 N N . ASN A 1 81 ? -33.231 -27.956 11.992 1.00 28.38 81 ASN A N 1
ATOM 627 C CA . ASN A 1 81 ? -32.564 -29.240 12.088 1.00 28.38 81 ASN A CA 1
ATOM 628 C C . ASN A 1 81 ? -31.115 -29.060 12.559 1.00 28.38 81 ASN A C 1
ATOM 630 O O . ASN A 1 81 ? -30.295 -28.439 11.893 1.00 28.38 81 ASN A O 1
ATOM 634 N N . THR A 1 82 ? -30.821 -29.693 13.693 1.00 30.14 82 THR A N 1
ATOM 635 C CA . THR A 1 82 ? -29.540 -30.285 14.109 1.00 30.14 82 THR A CA 1
ATOM 636 C C . THR A 1 82 ? -28.369 -30.203 13.123 1.00 30.14 82 THR A C 1
ATOM 638 O O . THR A 1 82 ? -28.356 -30.925 12.128 1.00 30.14 82 THR A O 1
ATOM 641 N N . GLN A 1 83 ? -27.324 -29.469 13.521 1.00 33.66 83 GLN A N 1
ATOM 642 C CA . GLN A 1 83 ? -25.910 -29.896 13.596 1.00 33.66 83 GLN A CA 1
ATOM 643 C C . GLN A 1 83 ? -25.061 -28.663 13.934 1.00 33.66 83 GLN A C 1
ATOM 645 O O . GLN A 1 83 ? -25.053 -27.700 13.187 1.00 33.66 83 GLN A O 1
ATOM 650 N N . GLY A 1 84 ? -24.292 -28.567 15.006 1.00 28.47 84 GLY A N 1
ATOM 651 C CA . GLY A 1 84 ? -23.978 -29.422 16.132 1.00 28.47 84 GLY A CA 1
ATOM 652 C C . GLY A 1 84 ? -22.954 -28.612 16.927 1.00 28.47 84 GLY A C 1
ATOM 653 O O . GLY A 1 84 ? -22.043 -28.025 16.339 1.00 28.47 84 GLY A O 1
ATOM 654 N N . ASP A 1 85 ? -23.132 -28.527 18.241 1.00 35.50 85 ASP A N 1
ATOM 655 C CA . ASP A 1 85 ? -22.123 -27.995 19.150 1.00 35.50 85 ASP A CA 1
ATOM 656 C C . ASP A 1 85 ? -20.903 -28.922 19.116 1.00 35.50 85 ASP A C 1
ATOM 658 O O . ASP A 1 85 ? -20.784 -29.868 19.890 1.00 35.50 85 ASP A O 1
ATOM 662 N N . SER A 1 86 ? -20.002 -28.686 18.168 1.00 35.22 86 SER A N 1
ATOM 663 C CA . SER A 1 86 ? -18.649 -29.215 18.214 1.00 35.22 86 SER A CA 1
ATOM 664 C C . SER A 1 86 ? -17.734 -28.104 18.699 1.00 35.22 86 SER A C 1
ATOM 666 O O . SER A 1 86 ? -17.618 -27.054 18.056 1.00 35.22 86 SER A O 1
ATOM 668 N N . GLU A 1 87 ? -17.082 -28.352 19.831 1.00 42.62 87 GLU A N 1
ATOM 669 C CA . GLU A 1 87 ? -15.840 -27.700 20.221 1.00 42.62 87 GLU A CA 1
ATOM 670 C C . GLU A 1 87 ? -14.941 -27.569 18.986 1.00 42.62 87 GLU A C 1
ATOM 672 O O . GLU A 1 87 ? -14.414 -28.547 18.460 1.00 42.62 87 GLU A O 1
ATOM 677 N N . ASP A 1 88 ? -14.827 -26.351 18.465 1.00 41.41 88 ASP A N 1
ATOM 678 C CA . ASP A 1 88 ? -14.108 -26.074 17.228 1.00 41.41 88 ASP A CA 1
ATOM 679 C C . ASP A 1 88 ? -12.615 -25.978 17.532 1.00 41.41 88 ASP A C 1
ATOM 681 O O . ASP A 1 88 ? -12.021 -24.904 17.597 1.00 41.41 88 ASP A O 1
ATOM 685 N N . THR A 1 89 ? -12.048 -27.154 17.779 1.00 42.50 89 THR A N 1
ATOM 686 C CA . THR A 1 89 ? -10.625 -27.461 17.640 1.00 42.50 89 THR A CA 1
ATOM 687 C C . THR A 1 89 ? -10.385 -27.996 16.219 1.00 42.50 89 THR A C 1
ATOM 689 O O . THR A 1 89 ? -9.616 -28.932 16.013 1.00 42.50 89 THR A O 1
ATOM 692 N N . GLY A 1 90 ? -11.119 -27.475 15.228 1.00 52.84 90 GLY A N 1
ATOM 693 C CA . GLY A 1 90 ? -10.881 -27.755 13.819 1.00 52.84 90 GLY A CA 1
ATOM 694 C C . GLY A 1 90 ? -9.717 -26.907 13.292 1.00 52.84 90 GLY A C 1
ATOM 695 O O . GLY A 1 90 ? -9.489 -25.801 13.790 1.00 52.84 90 GLY A O 1
ATOM 696 N N . PRO A 1 91 ? -8.949 -27.393 12.300 1.00 57.47 91 PRO A N 1
ATOM 697 C CA . PRO A 1 91 ? -7.955 -26.567 11.626 1.00 57.47 91 PRO A CA 1
ATOM 698 C C . PRO A 1 91 ? -8.649 -25.360 10.984 1.00 57.47 91 PRO A C 1
ATOM 700 O O . PRO A 1 91 ? -9.682 -25.511 10.333 1.00 57.47 91 PRO A O 1
ATOM 703 N N . GLU A 1 92 ? -8.094 -24.162 11.177 1.00 67.94 92 GLU A N 1
ATOM 704 C CA . GLU A 1 92 ? -8.647 -22.944 10.584 1.00 67.94 92 GLU A CA 1
ATOM 705 C C . GLU A 1 92 ? -8.694 -23.090 9.058 1.00 67.94 92 GLU A C 1
ATOM 707 O O . GLU A 1 92 ? -7.665 -23.261 8.403 1.00 67.94 92 GLU A O 1
ATOM 712 N N . GLU A 1 93 ? -9.903 -23.073 8.493 1.00 78.44 93 GLU A N 1
ATOM 713 C CA . GLU A 1 93 ? -10.110 -23.199 7.053 1.00 78.44 93 GLU A CA 1
ATOM 714 C C . GLU A 1 93 ? -9.588 -21.929 6.363 1.00 78.44 93 GLU A C 1
ATOM 716 O O . GLU A 1 93 ? -10.093 -20.823 6.587 1.00 78.44 93 GLU A O 1
ATOM 721 N N . TRP A 1 94 ? -8.547 -22.082 5.544 1.00 83.44 94 TRP A N 1
ATOM 722 C CA . TRP A 1 94 ? -7.983 -21.000 4.743 1.00 83.44 94 TRP A CA 1
ATOM 723 C C . TRP A 1 94 ? -8.766 -20.855 3.446 1.00 83.44 94 TRP A C 1
ATOM 725 O O . TRP A 1 94 ? -8.946 -21.824 2.711 1.00 83.44 94 TRP A O 1
ATOM 735 N N . VAL A 1 95 ? -9.192 -19.630 3.150 1.00 86.81 95 VAL A N 1
ATOM 736 C CA . VAL A 1 95 ? -9.938 -19.304 1.932 1.00 86.81 95 VAL A CA 1
ATOM 737 C C . VAL A 1 95 ? -9.122 -18.319 1.098 1.00 86.81 95 VAL A C 1
ATOM 739 O O . VAL A 1 95 ? -8.514 -17.388 1.635 1.00 86.81 95 VAL A O 1
ATOM 742 N N . SER A 1 96 ? -9.090 -18.522 -0.220 1.00 90.00 96 SER A N 1
ATOM 743 C CA . SER A 1 96 ? -8.460 -17.595 -1.163 1.00 90.00 96 SER A CA 1
ATOM 744 C C . SER A 1 96 ? -9.399 -16.423 -1.444 1.00 90.00 96 SER A C 1
ATOM 746 O O . SER A 1 96 ? -10.546 -16.606 -1.850 1.00 90.00 96 SER A O 1
ATOM 748 N N . TYR A 1 97 ? -8.905 -15.205 -1.266 1.00 90.94 97 TYR A N 1
ATOM 749 C CA . TYR A 1 97 ? -9.636 -13.967 -1.503 1.00 90.94 97 TYR A CA 1
ATOM 750 C C . TYR A 1 97 ? -9.049 -13.208 -2.691 1.00 90.94 97 TYR A C 1
ATOM 752 O O . TYR A 1 97 ? -7.836 -13.028 -2.806 1.00 90.94 97 TYR A O 1
ATOM 760 N N . TRP A 1 98 ? -9.935 -12.731 -3.560 1.00 91.94 98 TRP A N 1
ATOM 761 C CA . TRP A 1 98 ? -9.635 -11.882 -4.702 1.00 91.94 98 TRP A CA 1
ATOM 762 C C . TRP A 1 98 ? -9.700 -10.403 -4.329 1.00 91.94 98 TRP A C 1
ATOM 764 O O . TRP A 1 98 ? -10.682 -9.946 -3.734 1.00 91.94 98 TRP A O 1
ATOM 774 N N . LYS A 1 99 ? -8.690 -9.642 -4.758 1.00 92.75 99 LYS A N 1
ATOM 775 C CA . LYS A 1 99 ? -8.630 -8.185 -4.619 1.00 92.75 99 LYS A CA 1
ATOM 776 C C . LYS A 1 99 ? -9.196 -7.507 -5.878 1.00 92.75 99 LYS A C 1
ATOM 778 O O . LYS A 1 99 ? -8.517 -7.479 -6.904 1.00 92.75 99 LYS A O 1
ATOM 783 N N . PRO A 1 100 ? -10.415 -6.933 -5.837 1.00 90.88 100 PRO A N 1
ATOM 784 C CA . PRO A 1 100 ? -11.027 -6.340 -7.026 1.00 90.88 100 PRO A CA 1
ATOM 785 C C . PRO A 1 100 ? -10.424 -4.993 -7.433 1.00 90.88 100 PRO A C 1
ATOM 787 O O . PRO A 1 100 ? -10.519 -4.621 -8.598 1.00 90.88 100 PRO A O 1
ATOM 790 N N . ASN A 1 101 ? -9.823 -4.253 -6.497 1.00 91.56 101 ASN A N 1
ATOM 791 C CA . ASN A 1 101 ? -9.217 -2.949 -6.758 1.00 91.56 101 ASN A CA 1
ATOM 792 C C . ASN A 1 101 ? -7.731 -3.002 -6.403 1.00 91.56 101 ASN A C 1
ATOM 794 O O . ASN A 1 101 ? -7.382 -3.344 -5.273 1.00 91.56 101 ASN A O 1
ATOM 798 N N . ILE A 1 102 ? -6.876 -2.653 -7.361 1.00 91.38 102 ILE A N 1
ATOM 799 C CA . ILE A 1 102 ? -5.427 -2.574 -7.191 1.00 91.38 102 ILE A CA 1
ATOM 800 C C . ILE A 1 102 ? -4.986 -1.175 -7.608 1.00 91.38 102 ILE A C 1
ATOM 802 O O . ILE A 1 102 ? -5.099 -0.804 -8.775 1.00 91.38 102 ILE A O 1
ATOM 806 N N . THR A 1 103 ? -4.450 -0.410 -6.661 1.00 92.94 103 THR A N 1
ATOM 807 C CA . THR A 1 103 ? -3.894 0.916 -6.938 1.00 92.94 103 THR A CA 1
ATOM 808 C C . THR A 1 103 ? -2.373 0.848 -6.854 1.00 92.94 103 THR A C 1
ATOM 810 O O . THR A 1 103 ? -1.799 0.686 -5.775 1.00 92.94 103 THR A O 1
ATOM 813 N N . VAL A 1 104 ? -1.700 0.983 -7.992 1.00 93.62 104 VAL A N 1
ATOM 814 C CA . VAL A 1 104 ? -0.240 1.025 -8.086 1.00 93.62 104 VAL A CA 1
ATOM 815 C C . VAL A 1 104 ? 0.207 2.475 -8.047 1.00 93.62 104 VAL A C 1
ATOM 817 O O . VAL A 1 104 ? -0.117 3.263 -8.931 1.00 93.62 104 VAL A O 1
ATOM 820 N N . ASN A 1 105 ? 0.970 2.831 -7.022 1.00 93.88 105 ASN A N 1
ATOM 821 C CA . ASN A 1 105 ? 1.503 4.170 -6.876 1.00 93.88 105 ASN A CA 1
ATOM 822 C C . ASN A 1 105 ? 3.004 4.201 -7.135 1.00 93.88 105 ASN A C 1
ATOM 824 O O . ASN A 1 105 ? 3.750 3.391 -6.582 1.00 93.88 105 ASN A O 1
ATOM 828 N N . LEU A 1 106 ? 3.441 5.168 -7.935 1.00 92.69 106 LEU A N 1
ATOM 829 C CA . LEU A 1 106 ? 4.851 5.507 -8.064 1.00 92.69 106 LEU A CA 1
ATOM 830 C C . LEU A 1 106 ? 5.185 6.573 -7.020 1.00 92.69 106 LEU A C 1
ATOM 832 O O . LEU A 1 106 ? 4.585 7.649 -7.030 1.00 92.69 106 LEU A O 1
ATOM 836 N N . VAL A 1 107 ? 6.091 6.269 -6.094 1.00 91.38 107 VAL A N 1
ATOM 837 C CA . VAL A 1 107 ? 6.489 7.236 -5.067 1.00 91.38 107 VAL A CA 1
ATOM 838 C C . VAL A 1 107 ? 7.349 8.311 -5.717 1.00 91.38 107 VAL A C 1
ATOM 840 O O . VAL A 1 107 ? 8.435 8.026 -6.221 1.00 91.38 107 VAL A O 1
ATOM 843 N N . ASP A 1 108 ? 6.840 9.538 -5.698 1.00 88.19 108 ASP A N 1
ATOM 844 C CA . ASP A 1 108 ? 7.551 10.722 -6.154 1.00 88.19 108 ASP A CA 1
ATOM 845 C C . ASP A 1 108 ? 8.430 11.238 -5.011 1.00 88.19 108 ASP A C 1
ATOM 847 O O . ASP A 1 108 ? 7.940 11.813 -4.029 1.00 88.19 108 ASP A O 1
ATOM 851 N N . ASP A 1 109 ? 9.726 10.948 -5.111 1.00 83.56 109 ASP A N 1
ATOM 852 C CA . ASP A 1 109 ? 10.740 11.348 -4.145 1.00 83.56 109 ASP A CA 1
ATOM 853 C C . ASP A 1 109 ? 11.962 11.936 -4.857 1.00 83.56 109 ASP A C 1
ATOM 855 O O . ASP A 1 109 ? 12.629 11.281 -5.658 1.00 83.56 109 ASP A O 1
ATOM 859 N N . PHE A 1 110 ? 12.266 13.188 -4.522 1.00 82.12 110 PHE A N 1
ATOM 860 C CA . PHE A 1 110 ? 13.439 13.919 -5.006 1.00 82.12 110 PHE A CA 1
ATOM 861 C C . PHE A 1 110 ? 14.575 13.942 -3.975 1.00 82.12 110 PHE A C 1
ATOM 863 O O . PHE A 1 110 ? 15.624 14.547 -4.208 1.00 82.12 110 PHE A O 1
ATOM 870 N N . THR A 1 111 ? 14.374 13.315 -2.816 1.00 81.88 111 THR A N 1
ATOM 871 C CA . THR A 1 111 ? 15.364 13.255 -1.746 1.00 81.88 111 THR A CA 1
ATOM 872 C C . THR A 1 111 ? 16.475 12.298 -2.143 1.00 81.88 111 THR A C 1
ATOM 874 O O . THR A 1 111 ? 16.217 11.154 -2.504 1.00 81.88 111 THR A O 1
ATOM 877 N N . ARG A 1 112 ? 17.731 12.745 -2.046 1.00 81.88 112 ARG A N 1
ATOM 878 C CA . ARG A 1 112 ? 18.893 11.878 -2.250 1.00 81.88 112 ARG A CA 1
ATOM 879 C C . ARG A 1 112 ? 19.321 11.256 -0.929 1.00 81.88 112 ARG A C 1
ATOM 881 O O . ARG A 1 112 ? 19.878 11.950 -0.079 1.00 81.88 112 ARG A O 1
ATOM 888 N N . TYR A 1 113 ? 19.122 9.951 -0.782 1.00 81.56 113 TYR A N 1
ATOM 889 C CA . TYR A 1 113 ? 19.624 9.224 0.381 1.00 81.56 113 TYR A CA 1
ATOM 890 C C . TYR A 1 113 ? 21.072 8.766 0.163 1.00 81.56 113 TYR A C 1
ATOM 892 O O . TYR A 1 113 ? 21.345 8.059 -0.809 1.00 81.56 113 TYR A O 1
ATOM 900 N N . PRO A 1 114 ? 22.025 9.132 1.037 1.00 80.75 114 PRO A N 1
ATOM 901 C CA . PRO A 1 114 ? 23.324 8.480 1.057 1.00 80.75 114 PRO A CA 1
ATOM 902 C C . PRO A 1 114 ? 23.190 7.059 1.623 1.00 80.75 114 PRO A C 1
ATOM 904 O O . PRO A 1 114 ? 22.295 6.763 2.415 1.00 80.75 114 PRO A O 1
ATOM 907 N N . HIS A 1 115 ? 24.124 6.188 1.238 1.00 73.56 115 HIS A N 1
ATOM 908 C CA . HIS A 1 115 ? 24.080 4.730 1.431 1.00 73.56 115 HIS A CA 1
ATOM 909 C C . HIS A 1 115 ? 23.774 4.252 2.868 1.00 73.56 115 HIS A C 1
ATOM 911 O O . HIS A 1 115 ? 23.293 3.140 3.050 1.00 73.56 115 HIS A O 1
ATOM 917 N N . ASN A 1 116 ? 24.040 5.064 3.898 1.00 76.12 116 ASN A N 1
ATOM 918 C CA . ASN A 1 116 ? 23.861 4.681 5.303 1.00 76.12 116 ASN A CA 1
ATOM 919 C C . ASN A 1 116 ? 22.882 5.571 6.091 1.00 76.12 116 ASN A C 1
ATOM 921 O O . ASN A 1 116 ? 22.838 5.491 7.315 1.00 76.12 116 ASN A O 1
ATOM 925 N N . SER A 1 117 ? 22.126 6.452 5.429 1.00 82.50 117 SER A N 1
ATOM 926 C CA . SER A 1 117 ? 21.165 7.334 6.114 1.00 82.50 117 SER A CA 1
ATOM 927 C C . SER A 1 117 ? 19.746 7.223 5.559 1.00 82.50 117 SER A C 1
ATOM 929 O O . SER A 1 117 ? 18.970 8.179 5.619 1.00 82.50 117 SER A O 1
ATOM 931 N N . VAL A 1 118 ? 19.405 6.063 4.997 1.00 85.44 118 VAL A N 1
ATOM 932 C CA . VAL A 1 118 ? 18.027 5.764 4.613 1.00 85.44 118 VAL A CA 1
ATOM 933 C C . VAL A 1 118 ? 17.210 5.515 5.887 1.00 85.44 118 VAL A C 1
ATOM 935 O O . VAL A 1 118 ? 17.608 4.681 6.704 1.00 85.44 118 VAL A O 1
ATOM 938 N N . PRO A 1 119 ? 16.063 6.189 6.068 1.00 85.38 119 PRO A N 1
ATOM 939 C CA . PRO A 1 119 ? 15.168 5.910 7.181 1.00 85.38 119 PRO A CA 1
ATOM 940 C C . PRO A 1 119 ? 14.716 4.435 7.203 1.00 85.38 119 PRO A C 1
ATOM 942 O O . PRO A 1 119 ? 14.361 3.888 6.154 1.00 85.38 119 PRO A O 1
ATOM 945 N N . PRO A 1 120 ? 14.665 3.779 8.377 1.00 85.06 120 PRO A N 1
ATOM 946 C CA . PRO A 1 120 ? 14.345 2.350 8.485 1.00 85.06 120 PRO A CA 1
ATOM 947 C C . PRO A 1 120 ? 12.922 2.000 8.026 1.00 85.06 120 PRO A C 1
ATOM 949 O O . PRO A 1 120 ? 12.642 0.857 7.686 1.00 85.06 120 PRO A O 1
ATOM 952 N N . ASN A 1 121 ? 12.011 2.975 7.988 1.00 84.06 121 ASN A N 1
ATOM 953 C CA . ASN A 1 121 ? 10.659 2.804 7.458 1.00 84.06 121 ASN A CA 1
ATOM 954 C C . ASN A 1 121 ? 10.613 2.761 5.920 1.00 84.06 121 ASN A C 1
ATOM 956 O O . ASN A 1 121 ? 9.647 2.250 5.362 1.00 84.06 121 ASN A O 1
ATOM 960 N N . VAL A 1 122 ? 11.631 3.295 5.241 1.00 84.94 122 VAL A N 1
ATOM 961 C CA . VAL A 1 122 ? 11.708 3.401 3.774 1.00 84.94 122 VAL A CA 1
ATOM 962 C C . VAL A 1 122 ? 12.656 2.350 3.198 1.00 84.94 122 VAL A C 1
ATOM 964 O O . VAL A 1 122 ? 12.401 1.827 2.114 1.00 84.94 122 VAL A O 1
ATOM 967 N N . SER A 1 123 ? 13.717 2.002 3.933 1.00 85.81 123 SER A N 1
ATOM 968 C CA . SER A 1 123 ? 14.773 1.094 3.469 1.00 85.81 123 SER A CA 1
ATOM 969 C C . SER A 1 123 ? 14.293 -0.257 2.920 1.00 85.81 123 SER A C 1
ATOM 971 O O . SER A 1 123 ? 14.847 -0.663 1.901 1.00 85.81 123 SER A O 1
ATOM 973 N N . PRO A 1 124 ? 13.254 -0.932 3.461 1.00 87.75 124 PRO A N 1
ATOM 974 C CA . PRO A 1 124 ? 12.811 -2.224 2.928 1.00 87.75 124 PRO A CA 1
ATOM 975 C C . PRO A 1 124 ? 12.095 -2.108 1.578 1.00 87.75 124 PRO A C 1
ATOM 977 O O . PRO A 1 124 ? 11.903 -3.105 0.886 1.00 87.75 124 PRO A O 1
ATOM 980 N N . TYR A 1 125 ? 11.647 -0.904 1.220 1.00 87.12 125 TYR A N 1
ATOM 981 C CA . TYR A 1 125 ? 10.873 -0.651 0.009 1.00 87.12 125 TYR A CA 1
ATOM 982 C C . TYR A 1 125 ? 11.723 -0.098 -1.137 1.00 87.12 125 TYR A C 1
ATOM 984 O O . TYR A 1 125 ? 11.262 -0.124 -2.279 1.00 87.12 125 TYR A O 1
ATOM 992 N N . LEU A 1 126 ? 12.939 0.380 -0.850 1.00 87.50 126 LEU A N 1
ATOM 993 C CA . LEU A 1 126 ? 13.871 0.851 -1.869 1.00 87.50 126 LEU A CA 1
ATOM 994 C C . LEU A 1 126 ? 14.477 -0.326 -2.626 1.00 87.50 126 LEU A C 1
ATOM 996 O O . LEU A 1 126 ? 15.036 -1.249 -2.036 1.00 87.50 126 LEU A O 1
ATOM 1000 N N . ASN A 1 127 ? 14.422 -0.250 -3.952 1.00 87.38 127 ASN A N 1
ATOM 1001 C CA . ASN A 1 127 ? 15.145 -1.166 -4.818 1.00 87.38 127 ASN A CA 1
ATOM 1002 C C . ASN A 1 127 ? 16.509 -0.553 -5.160 1.00 87.38 127 ASN A C 1
ATOM 1004 O O . ASN A 1 127 ? 16.597 0.304 -6.041 1.00 87.38 127 ASN A O 1
ATOM 1008 N N . VAL A 1 128 ? 17.546 -0.947 -4.418 1.00 86.44 128 VAL A N 1
ATOM 1009 C CA . VAL A 1 128 ? 18.923 -0.475 -4.620 1.00 86.44 128 VAL A CA 1
ATOM 1010 C C . VAL A 1 128 ? 19.636 -1.402 -5.593 1.00 86.44 128 VAL A C 1
ATOM 1012 O O . VAL A 1 128 ? 19.682 -2.615 -5.393 1.00 86.44 128 VAL A O 1
ATOM 1015 N N . GLU A 1 129 ? 20.228 -0.826 -6.632 1.00 85.25 129 GLU A N 1
ATOM 1016 C CA . GLU A 1 129 ? 21.053 -1.568 -7.565 1.00 85.25 129 GLU A CA 1
ATOM 1017 C C . GLU A 1 129 ? 22.434 -1.871 -6.943 1.00 85.25 129 GLU A C 1
ATOM 1019 O O . GLU A 1 129 ? 23.155 -0.938 -6.570 1.00 85.25 129 GLU A O 1
ATOM 1024 N N . PRO A 1 130 ? 22.864 -3.148 -6.883 1.00 81.06 130 PRO A N 1
ATOM 1025 C CA . PRO A 1 130 ? 24.130 -3.530 -6.254 1.00 81.06 130 PRO A CA 1
ATOM 1026 C C . PRO A 1 130 ? 25.382 -2.921 -6.900 1.00 81.06 130 PRO A C 1
ATOM 1028 O O . PRO A 1 130 ? 26.391 -2.738 -6.224 1.00 81.06 130 PRO A O 1
ATOM 1031 N N . SER A 1 131 ? 25.348 -2.642 -8.207 1.00 80.69 131 SER A N 1
ATOM 1032 C CA . SER A 1 131 ? 26.536 -2.239 -8.969 1.00 80.69 131 SER A CA 1
ATOM 1033 C C . SER A 1 131 ? 26.830 -0.745 -8.890 1.00 80.69 131 SER A C 1
ATOM 1035 O O . SER A 1 131 ? 27.986 -0.363 -8.719 1.00 80.69 131 SER A O 1
ATOM 1037 N N . THR A 1 132 ? 25.814 0.111 -9.017 1.00 81.50 132 THR A N 1
ATOM 1038 C CA . THR A 1 132 ? 26.012 1.569 -8.984 1.00 81.50 132 THR A CA 1
ATOM 1039 C C . THR A 1 132 ? 25.709 2.188 -7.621 1.00 81.50 132 THR A C 1
ATOM 1041 O O . THR A 1 132 ? 26.076 3.339 -7.384 1.00 81.50 132 THR A O 1
ATOM 1044 N N . GLY A 1 133 ? 25.040 1.454 -6.724 1.00 79.19 133 GLY A N 1
ATOM 1045 C CA . GLY A 1 133 ? 24.549 1.988 -5.453 1.00 79.19 133 GLY A CA 1
ATOM 1046 C C . GLY A 1 133 ? 23.430 3.023 -5.617 1.00 79.19 133 GLY A C 1
ATOM 1047 O O . GLY A 1 133 ? 23.049 3.669 -4.641 1.00 79.19 133 GLY A O 1
ATOM 1048 N N . ASN A 1 134 ? 22.908 3.202 -6.836 1.00 84.38 134 ASN A N 1
ATOM 1049 C CA . ASN A 1 134 ? 21.723 4.011 -7.095 1.00 84.38 134 ASN A CA 1
ATOM 1050 C C . ASN A 1 134 ? 20.459 3.202 -6.791 1.00 84.38 134 ASN A C 1
ATOM 1052 O O . ASN A 1 134 ? 20.477 1.973 -6.778 1.00 84.38 134 ASN A O 1
ATOM 1056 N N . TYR A 1 135 ? 19.348 3.893 -6.563 1.00 86.62 135 TYR A N 1
ATOM 1057 C CA . TYR A 1 135 ? 18.054 3.268 -6.314 1.00 86.62 135 TYR A CA 1
ATOM 1058 C C . TYR A 1 135 ? 17.052 3.635 -7.401 1.00 86.62 135 TYR A C 1
ATOM 1060 O O . TYR A 1 135 ? 17.059 4.747 -7.935 1.00 86.62 135 TYR A O 1
ATOM 1068 N N . PHE A 1 136 ? 16.175 2.687 -7.707 1.00 88.81 136 PHE A N 1
ATOM 1069 C CA . PHE A 1 136 ? 15.022 2.928 -8.561 1.00 88.81 136 PHE A CA 1
ATOM 1070 C C . PHE A 1 136 ? 13.900 3.609 -7.770 1.00 88.81 136 PHE A C 1
ATOM 1072 O O . PHE A 1 136 ? 13.816 3.438 -6.548 1.00 88.81 136 PHE A O 1
ATOM 1079 N N . PRO A 1 137 ? 13.001 4.341 -8.449 1.00 88.88 137 PRO A N 1
ATOM 1080 C CA . PRO A 1 137 ? 11.775 4.824 -7.832 1.00 88.88 137 PRO A CA 1
ATOM 1081 C C . PRO A 1 137 ? 10.982 3.689 -7.172 1.00 88.88 137 PRO A C 1
ATOM 1083 O O . PRO A 1 137 ? 10.864 2.583 -7.706 1.00 88.88 137 PRO A O 1
ATOM 1086 N N . THR A 1 138 ? 10.406 3.965 -6.005 1.00 90.50 138 THR A N 1
ATOM 1087 C CA . THR A 1 138 ? 9.668 2.954 -5.243 1.00 90.50 138 THR A CA 1
ATOM 1088 C C . THR A 1 138 ? 8.277 2.733 -5.826 1.00 90.50 138 THR A C 1
ATOM 1090 O O . THR A 1 138 ? 7.494 3.671 -5.983 1.00 90.50 138 THR A O 1
ATOM 1093 N N . ILE A 1 139 ? 7.936 1.466 -6.074 1.00 92.19 139 ILE A N 1
ATOM 1094 C CA . ILE A 1 139 ? 6.578 1.043 -6.434 1.00 92.19 139 ILE A CA 1
ATOM 1095 C C . ILE A 1 139 ? 5.831 0.656 -5.156 1.00 92.19 139 ILE A C 1
ATOM 1097 O O . ILE A 1 139 ? 6.202 -0.300 -4.455 1.00 92.19 139 ILE A O 1
ATOM 1101 N N . PHE A 1 140 ? 4.755 1.380 -4.873 1.00 91.69 140 PHE A N 1
ATOM 1102 C CA . PHE A 1 140 ? 3.879 1.152 -3.735 1.00 91.69 140 PHE A CA 1
ATOM 1103 C C . PHE A 1 140 ? 2.510 0.637 -4.185 1.00 91.69 140 PHE A C 1
ATOM 1105 O O . PHE A 1 140 ? 1.745 1.347 -4.832 1.00 91.69 140 PHE A O 1
ATOM 1112 N N . PHE A 1 141 ? 2.173 -0.593 -3.802 1.00 91.12 141 PHE A N 1
ATOM 1113 C CA . PHE A 1 141 ? 0.829 -1.136 -3.981 1.00 91.12 141 PHE A CA 1
ATOM 1114 C C . PHE A 1 141 ? -0.037 -0.662 -2.818 1.00 91.12 141 PHE A C 1
ATOM 1116 O O . PHE A 1 141 ? 0.154 -1.086 -1.680 1.00 91.12 141 PHE A O 1
ATOM 1123 N N . ASN A 1 142 ? -0.946 0.268 -3.095 1.00 89.44 142 ASN A N 1
ATOM 1124 C CA . ASN A 1 142 ? -1.806 0.833 -2.071 1.00 89.44 142 ASN A CA 1
ATOM 1125 C C . ASN A 1 142 ? -3.020 -0.067 -1.855 1.00 89.44 142 ASN A C 1
ATOM 1127 O O . ASN A 1 142 ? -3.967 -0.058 -2.637 1.00 89.44 142 ASN A O 1
ATOM 1131 N N . GLU A 1 143 ? -2.982 -0.806 -0.753 1.00 86.94 143 GLU A N 1
ATOM 1132 C CA . GLU A 1 143 ? -4.080 -1.657 -0.288 1.00 86.94 143 GLU A CA 1
ATOM 1133 C C . GLU A 1 143 ? -4.797 -1.054 0.922 1.00 86.94 143 GLU A C 1
ATOM 1135 O O . GLU A 1 143 ? -5.631 -1.701 1.548 1.00 86.94 143 GLU A O 1
ATOM 1140 N N . PHE A 1 144 ? -4.480 0.194 1.281 1.00 84.31 144 PHE A N 1
ATOM 1141 C CA . PHE A 1 144 ? -4.944 0.790 2.529 1.00 84.31 144 PHE A CA 1
ATOM 1142 C C . PHE A 1 144 ? -6.475 0.832 2.614 1.00 84.31 144 PHE A C 1
ATOM 1144 O O . PHE A 1 144 ? -7.043 0.459 3.639 1.00 84.31 144 PHE A O 1
ATOM 1151 N N . TRP A 1 145 ? -7.134 1.214 1.517 1.00 83.31 145 TRP A N 1
ATOM 1152 C CA . TRP A 1 145 ? -8.594 1.306 1.409 1.00 83.31 145 TRP A CA 1
ATOM 1153 C C . TRP A 1 145 ? -9.275 0.001 0.973 1.00 83.31 145 TRP A C 1
ATOM 1155 O O . TRP A 1 145 ? -10.496 -0.031 0.798 1.00 83.31 145 TRP A O 1
ATOM 1165 N N . LEU A 1 146 ? -8.508 -1.075 0.787 1.00 86.50 146 LEU A N 1
ATOM 1166 C CA . LEU A 1 146 ? -9.052 -2.382 0.459 1.00 86.50 146 LEU A CA 1
ATOM 1167 C C . LEU A 1 146 ? -9.480 -3.088 1.750 1.00 86.50 146 LEU A C 1
ATOM 1169 O O . LEU A 1 146 ? -8.662 -3.654 2.468 1.00 86.50 146 LEU A O 1
ATOM 1173 N N . LEU A 1 147 ? -10.777 -3.017 2.041 1.00 85.06 147 LEU A N 1
ATOM 1174 C CA . LEU A 1 147 ? -11.389 -3.703 3.180 1.00 85.06 147 LEU A CA 1
ATOM 1175 C C . LEU A 1 147 ? -11.555 -5.197 2.885 1.00 85.06 147 LEU A C 1
ATOM 1177 O O . LEU A 1 147 ? -11.882 -5.569 1.753 1.00 85.06 147 LEU A O 1
ATOM 1181 N N . ARG A 1 148 ? -11.430 -6.040 3.914 1.00 82.50 148 ARG A N 1
ATOM 1182 C CA . ARG A 1 148 ? -11.639 -7.489 3.802 1.00 82.50 148 ARG A CA 1
ATOM 1183 C C . ARG A 1 148 ? -13.031 -7.870 3.326 1.00 82.50 148 ARG A C 1
ATOM 1185 O O . ARG A 1 148 ? -13.148 -8.751 2.482 1.00 82.50 148 ARG A O 1
ATOM 1192 N N . ASP A 1 149 ? -14.051 -7.138 3.756 1.00 81.31 149 ASP A N 1
ATOM 1193 C CA . ASP A 1 149 ? -15.442 -7.367 3.344 1.00 81.31 149 ASP A CA 1
ATOM 1194 C C . ASP A 1 149 ? -15.687 -7.096 1.855 1.00 81.31 149 ASP A C 1
ATOM 1196 O O . ASP A 1 149 ? -16.637 -7.609 1.269 1.00 81.31 149 ASP A O 1
ATOM 1200 N N . LYS A 1 150 ? -14.827 -6.286 1.223 1.00 84.81 150 LYS A N 1
ATOM 1201 C CA . LYS A 1 150 ? -14.894 -5.990 -0.214 1.00 84.81 150 LYS A CA 1
ATOM 1202 C C . LYS A 1 150 ? -14.078 -6.974 -1.055 1.00 84.81 150 LYS A C 1
ATOM 1204 O O . LYS A 1 150 ? -14.103 -6.872 -2.281 1.00 84.81 150 LYS A O 1
ATOM 1209 N N . MET A 1 151 ? -13.342 -7.897 -0.433 1.00 88.69 151 MET A N 1
ATOM 1210 C CA . MET A 1 151 ? -12.647 -8.962 -1.149 1.00 88.69 151 MET A CA 1
ATOM 1211 C C . MET A 1 151 ? -13.606 -10.106 -1.473 1.00 88.69 151 MET A C 1
ATOM 1213 O O . MET A 1 151 ? -14.487 -10.446 -0.688 1.00 88.69 151 MET A O 1
ATOM 1217 N N . ILE A 1 152 ? -13.429 -10.712 -2.645 1.00 88.62 152 ILE A N 1
ATOM 1218 C CA . ILE A 1 152 ? -14.344 -11.743 -3.144 1.00 88.62 152 ILE A CA 1
ATOM 1219 C C . ILE A 1 152 ? -13.721 -13.116 -2.862 1.00 88.62 152 ILE A C 1
ATOM 1221 O O . ILE A 1 152 ? -12.624 -13.369 -3.361 1.00 88.62 152 ILE A O 1
ATOM 1225 N N . PRO A 1 153 ? -14.363 -14.011 -2.091 1.00 89.56 153 PRO A N 1
ATOM 1226 C CA . PRO A 1 153 ? -13.854 -15.365 -1.905 1.00 89.56 153 PRO A CA 1
ATOM 1227 C C . PRO A 1 153 ? -13.893 -16.129 -3.234 1.00 89.56 153 PRO A C 1
ATOM 1229 O O . PRO A 1 153 ? -14.887 -16.092 -3.965 1.00 89.56 153 PRO A O 1
ATOM 1232 N N . ILE A 1 154 ? -12.797 -16.808 -3.559 1.00 87.81 154 ILE A N 1
ATOM 1233 C CA . ILE A 1 154 ? -12.659 -17.583 -4.790 1.00 87.81 154 ILE A CA 1
ATOM 1234 C C . ILE A 1 154 ? -13.197 -18.986 -4.530 1.00 87.81 154 ILE A C 1
ATOM 1236 O O . ILE A 1 154 ? -12.595 -19.764 -3.801 1.00 87.81 154 ILE A O 1
ATOM 1240 N N . ASN A 1 155 ? -14.322 -19.296 -5.172 1.00 84.50 155 ASN A N 1
ATOM 1241 C CA . ASN A 1 155 ? -14.966 -20.606 -5.139 1.00 84.50 155 ASN A CA 1
ATOM 1242 C C . ASN A 1 155 ? -15.147 -21.141 -6.569 1.00 84.50 155 ASN A C 1
ATOM 1244 O O . ASN A 1 155 ? -15.100 -20.382 -7.542 1.00 84.50 155 ASN A O 1
ATOM 1248 N N . GLU A 1 156 ? -15.453 -22.433 -6.711 1.00 81.56 156 GLU A N 1
ATOM 1249 C CA . GLU A 1 156 ? -15.663 -23.081 -8.019 1.00 81.56 156 GLU A CA 1
ATOM 1250 C C . GLU A 1 156 ? -16.782 -22.427 -8.854 1.00 81.56 156 GLU A C 1
ATOM 1252 O O . GLU A 1 156 ? -16.712 -22.375 -10.090 1.00 81.56 156 GLU A O 1
ATOM 1257 N N . THR A 1 157 ? -17.786 -21.867 -8.172 1.00 82.25 157 THR A N 1
ATOM 1258 C CA . THR A 1 157 ? -18.973 -21.232 -8.760 1.00 82.25 157 THR A CA 1
ATOM 1259 C C . THR A 1 157 ? -18.705 -19.852 -9.362 1.00 82.25 157 THR A C 1
ATOM 1261 O O . THR A 1 157 ? -19.500 -19.378 -10.177 1.00 82.25 157 THR A O 1
ATOM 1264 N N . VAL A 1 158 ? -17.589 -19.204 -9.010 1.00 83.38 158 VAL A N 1
ATOM 1265 C CA . VAL A 1 158 ? -17.260 -17.862 -9.498 1.00 83.38 158 VAL A CA 1
ATOM 1266 C C . VAL A 1 158 ? -16.747 -17.951 -10.939 1.00 83.38 158 VAL A C 1
ATOM 1268 O O . VAL A 1 158 ? -15.770 -18.643 -11.235 1.00 83.38 158 VAL A O 1
ATOM 1271 N N . LYS A 1 159 ? -17.435 -17.265 -11.860 1.00 85.38 159 LYS A N 1
ATOM 1272 C CA . LYS A 1 159 ? -17.111 -17.257 -13.302 1.00 85.38 159 LYS A CA 1
ATOM 1273 C C . LYS A 1 159 ? -16.420 -15.978 -13.762 1.00 85.38 159 LYS A C 1
ATOM 1275 O O . LYS A 1 159 ? -15.623 -16.030 -14.689 1.00 85.38 159 LYS A O 1
ATOM 1280 N N . GLU A 1 160 ? -16.718 -14.852 -13.124 1.00 88.75 160 GLU A N 1
ATOM 1281 C CA . GLU A 1 160 ? -16.188 -13.539 -13.489 1.00 88.75 160 GLU A CA 1
ATOM 1282 C C . GLU A 1 160 ? -15.723 -12.809 -12.232 1.00 88.75 160 GLU A C 1
ATOM 1284 O O . GLU A 1 160 ? -16.445 -12.757 -11.236 1.00 88.75 160 GLU A O 1
ATOM 1289 N N . LEU A 1 161 ? -14.529 -12.225 -12.296 1.00 89.31 161 LEU A N 1
ATOM 1290 C CA . LEU A 1 161 ? -13.946 -11.416 -11.235 1.00 89.31 161 LEU A CA 1
ATOM 1291 C C . LEU A 1 161 ? -13.676 -10.000 -11.766 1.00 89.31 161 LEU A C 1
ATOM 1293 O O . LEU A 1 161 ? -12.988 -9.842 -12.781 1.00 89.31 161 LEU A O 1
ATOM 1297 N N . PRO A 1 162 ? -14.217 -8.949 -11.128 1.00 91.38 162 PRO A N 1
ATOM 1298 C CA . PRO A 1 162 ? -13.900 -7.581 -11.505 1.00 91.38 162 PRO A CA 1
ATOM 1299 C C . PRO A 1 162 ? -12.466 -7.237 -11.087 1.00 91.38 162 PRO A C 1
ATOM 1301 O O . PRO A 1 162 ? -12.040 -7.566 -9.980 1.00 91.38 162 PRO A O 1
ATOM 1304 N N . LEU A 1 163 ? -11.737 -6.556 -11.971 1.00 90.62 163 LEU A N 1
ATOM 1305 C CA . LEU A 1 163 ? -10.408 -6.010 -11.708 1.00 90.62 163 LEU A CA 1
ATOM 1306 C C . LEU A 1 163 ? -10.344 -4.550 -12.156 1.00 90.62 163 LEU A C 1
ATOM 1308 O O . LEU A 1 163 ? -10.409 -4.254 -13.356 1.00 90.62 163 LEU A O 1
ATOM 1312 N N . ASN A 1 164 ? -10.190 -3.649 -11.196 1.00 91.12 164 ASN A N 1
ATOM 1313 C CA . ASN A 1 164 ? -9.942 -2.233 -11.413 1.00 91.12 164 ASN A CA 1
ATOM 1314 C C . ASN A 1 164 ? -8.484 -1.944 -11.070 1.00 91.12 164 ASN A C 1
ATOM 1316 O O . ASN A 1 164 ? -8.042 -2.198 -9.950 1.00 91.12 164 ASN A O 1
ATOM 1320 N N . LEU A 1 165 ? -7.748 -1.439 -12.056 1.00 90.50 165 LEU A N 1
ATOM 1321 C CA . LEU A 1 165 ? -6.349 -1.071 -11.919 1.00 90.50 165 LEU A CA 1
ATOM 1322 C C . LEU A 1 165 ? -6.240 0.445 -12.026 1.00 90.50 165 LEU A C 1
ATOM 1324 O O . LEU A 1 165 ? -6.608 1.020 -13.049 1.00 90.50 165 LEU A O 1
ATOM 1328 N N . GLU A 1 166 ? -5.717 1.069 -10.983 1.00 92.12 166 GLU A N 1
ATOM 1329 C CA . GLU A 1 166 ? -5.410 2.494 -10.968 1.00 92.12 166 GLU A CA 1
ATOM 1330 C C . GLU A 1 166 ? -3.903 2.673 -10.853 1.00 92.12 166 GLU A C 1
ATOM 1332 O O . GLU A 1 166 ? -3.260 2.027 -10.027 1.00 92.12 166 GLU A O 1
ATOM 1337 N N . VAL A 1 167 ? -3.333 3.546 -11.679 1.00 92.25 167 VAL A N 1
ATOM 1338 C CA . VAL A 1 167 ? -1.903 3.861 -11.646 1.00 92.25 167 VAL A CA 1
ATOM 1339 C C . VAL A 1 167 ? -1.743 5.365 -11.502 1.00 92.25 167 VAL A C 1
ATOM 1341 O O . VAL A 1 167 ? -2.332 6.123 -12.271 1.00 92.25 167 VAL A O 1
ATOM 1344 N N . GLY A 1 168 ? -0.955 5.807 -10.525 1.00 92.56 168 GLY A N 1
ATOM 1345 C CA . GLY A 1 168 ? -0.727 7.233 -10.300 1.00 92.56 168 GLY A CA 1
ATOM 1346 C C . GLY A 1 168 ? 0.502 7.525 -9.441 1.00 92.56 168 GLY A C 1
ATOM 1347 O O . GLY A 1 168 ? 1.042 6.625 -8.805 1.00 92.56 168 GLY A O 1
ATOM 1348 N N . PRO A 1 169 ? 0.994 8.769 -9.418 1.00 93.25 169 PRO A N 1
ATOM 1349 C CA . PRO A 1 169 ? 2.060 9.159 -8.506 1.00 93.25 169 PRO A CA 1
ATOM 1350 C C . PRO A 1 169 ? 1.521 9.406 -7.087 1.00 93.25 169 PRO A C 1
ATOM 1352 O O . PRO A 1 169 ? 0.393 9.870 -6.902 1.00 93.25 169 PRO A O 1
ATOM 1355 N N . ILE A 1 170 ? 2.348 9.153 -6.072 1.00 93.81 170 ILE A N 1
ATOM 1356 C CA . ILE A 1 170 ? 2.072 9.497 -4.672 1.00 93.81 170 ILE A CA 1
ATOM 1357 C C . ILE A 1 170 ? 3.240 10.284 -4.080 1.00 93.81 170 ILE A C 1
ATOM 1359 O O . ILE A 1 170 ? 4.398 9.922 -4.253 1.00 93.81 170 ILE A O 1
ATOM 1363 N N . SER A 1 171 ? 2.935 11.348 -3.337 1.00 92.88 171 SER A N 1
ATOM 1364 C CA . SER A 1 171 ? 3.956 12.102 -2.605 1.00 92.88 171 SER A CA 1
ATOM 1365 C C . SER A 1 171 ? 4.575 11.262 -1.483 1.00 92.88 171 SER A C 1
ATOM 1367 O O . SER A 1 171 ? 3.857 10.564 -0.757 1.00 92.88 171 SER A O 1
ATOM 1369 N N . MET A 1 172 ? 5.887 11.411 -1.286 1.00 89.19 172 MET A N 1
ATOM 1370 C CA . MET A 1 172 ? 6.663 10.776 -0.218 1.00 89.19 172 MET A CA 1
ATOM 1371 C C . MET A 1 172 ? 6.010 10.888 1.171 1.00 89.19 172 MET A C 1
ATOM 1373 O O . MET A 1 172 ? 5.851 9.884 1.862 1.00 89.19 172 MET A O 1
ATOM 1377 N N . THR A 1 173 ? 5.544 12.076 1.572 1.00 89.56 173 THR A N 1
ATOM 1378 C CA . THR A 1 173 ? 4.916 12.289 2.892 1.00 89.56 173 THR A CA 1
ATOM 1379 C C . THR A 1 173 ? 3.622 11.494 3.051 1.00 89.56 173 THR A C 1
ATOM 1381 O O . THR A 1 173 ? 3.381 10.883 4.091 1.00 89.56 173 THR A O 1
ATOM 1384 N N . LYS A 1 174 ? 2.788 11.470 2.004 1.00 91.12 174 LYS A N 1
ATOM 1385 C CA . LYS A 1 174 ? 1.520 10.729 2.017 1.00 91.12 174 LYS A CA 1
ATOM 1386 C C . LYS A 1 174 ? 1.773 9.225 2.088 1.00 91.12 174 LYS A C 1
ATOM 1388 O O . LYS A 1 174 ? 1.088 8.521 2.823 1.00 91.12 174 LYS A O 1
ATOM 1393 N N . TRP A 1 175 ? 2.771 8.745 1.353 1.00 91.25 175 TRP A N 1
ATOM 1394 C CA . TRP A 1 175 ? 3.181 7.348 1.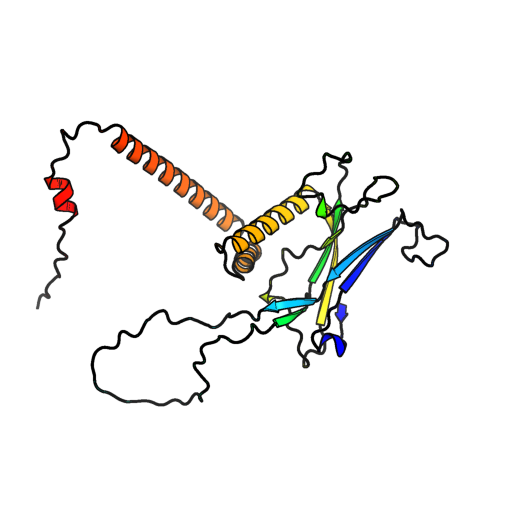412 1.00 91.25 175 TRP A CA 1
ATOM 1395 C C . TRP A 1 175 ? 3.727 6.961 2.794 1.00 91.25 175 TRP A C 1
ATOM 1397 O O . TRP A 1 175 ? 3.285 5.962 3.357 1.00 91.25 175 TRP A O 1
ATOM 1407 N N . GLN A 1 176 ? 4.604 7.777 3.388 1.00 90.69 176 GLN A N 1
ATOM 1408 C CA . GLN A 1 176 ? 5.123 7.530 4.738 1.00 90.69 176 GLN A CA 1
ATOM 1409 C C . GLN A 1 176 ? 4.015 7.484 5.794 1.00 90.69 176 GLN A C 1
ATOM 1411 O O . GLN A 1 176 ? 4.070 6.636 6.681 1.00 90.69 176 GLN A O 1
ATOM 1416 N N . LEU A 1 177 ? 2.997 8.342 5.683 1.00 90.88 177 LEU A N 1
ATOM 1417 C CA . LEU A 1 177 ? 1.839 8.297 6.574 1.00 90.88 177 LEU A CA 1
ATOM 1418 C C . LEU A 1 177 ? 1.106 6.951 6.475 1.00 90.88 177 LEU A C 1
ATOM 1420 O O . LEU A 1 177 ? 0.809 6.345 7.502 1.00 90.88 177 LEU A O 1
ATOM 1424 N N . PHE A 1 178 ? 0.856 6.448 5.260 1.00 90.50 178 PHE A N 1
ATOM 1425 C CA . PHE A 1 178 ? 0.230 5.133 5.089 1.00 90.50 178 PHE A CA 1
ATOM 1426 C C . PHE A 1 178 ? 1.074 4.005 5.686 1.00 90.50 178 PHE A C 1
ATOM 1428 O O . PHE A 1 178 ? 0.521 3.134 6.355 1.00 90.50 178 PHE A O 1
ATOM 1435 N N . LEU A 1 179 ? 2.398 4.042 5.504 1.00 89.31 179 LEU A N 1
ATOM 1436 C CA . LEU A 1 179 ? 3.299 3.061 6.112 1.00 89.31 179 LEU A CA 1
ATOM 1437 C C . LEU A 1 179 ? 3.247 3.091 7.643 1.00 89.31 179 LEU A C 1
ATOM 1439 O O . LEU A 1 179 ? 3.214 2.035 8.266 1.00 89.31 179 LEU A O 1
ATOM 1443 N N . GLN A 1 180 ? 3.220 4.279 8.252 1.00 90.06 180 GLN A N 1
ATOM 1444 C CA . GL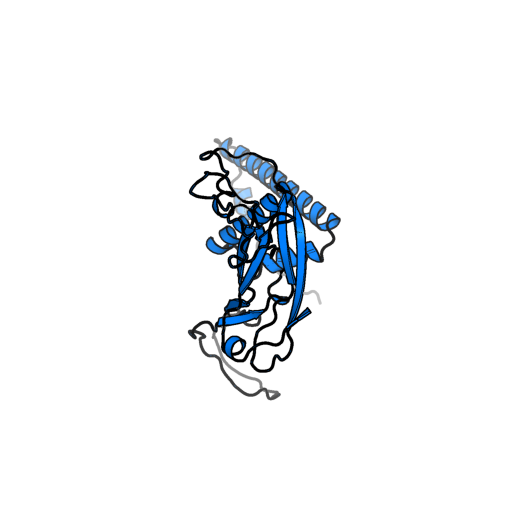N A 1 180 ? 3.150 4.418 9.710 1.00 90.06 180 GLN A CA 1
ATOM 1445 C C . GLN A 1 180 ? 1.844 3.858 10.278 1.00 90.06 180 GLN A C 1
ATOM 1447 O O . GLN A 1 180 ? 1.867 3.158 11.291 1.00 90.06 180 GLN A O 1
ATOM 1452 N N . ILE A 1 181 ? 0.713 4.130 9.621 1.00 88.81 181 ILE A N 1
ATOM 1453 C CA . ILE A 1 181 ? -0.587 3.603 10.054 1.00 88.81 181 ILE A CA 1
ATOM 1454 C C . ILE A 1 181 ? -0.605 2.075 9.931 1.00 88.81 181 ILE A C 1
ATOM 1456 O O . ILE A 1 181 ? -1.026 1.392 10.862 1.00 88.81 181 ILE A O 1
ATOM 1460 N N . ASP A 1 182 ? -0.115 1.526 8.818 1.00 86.69 182 ASP A N 1
ATOM 1461 C CA . ASP A 1 182 ? -0.098 0.076 8.619 1.00 86.69 182 ASP A CA 1
ATOM 1462 C C . ASP A 1 182 ? 0.819 -0.634 9.629 1.00 86.69 182 ASP A C 1
ATOM 1464 O O . ASP A 1 182 ? 0.415 -1.614 10.254 1.00 86.69 182 ASP A O 1
ATOM 1468 N N . GLN A 1 183 ? 2.011 -0.085 9.888 1.00 87.25 183 GLN A N 1
ATOM 1469 C CA . GLN A 1 183 ? 2.908 -0.581 10.937 1.00 87.25 183 GLN A CA 1
ATOM 1470 C C . GLN A 1 183 ? 2.260 -0.518 12.323 1.00 87.25 183 GLN A C 1
ATOM 1472 O O . GLN A 1 183 ? 2.359 -1.477 13.086 1.00 87.25 183 GLN A O 1
ATOM 1477 N N . SER A 1 184 ? 1.558 0.573 12.644 1.00 87.31 184 SER A N 1
ATOM 1478 C CA . SER A 1 184 ? 0.812 0.695 13.898 1.00 87.31 184 SER A CA 1
ATOM 1479 C C . SER A 1 184 ? -0.244 -0.407 14.018 1.00 87.31 184 SER A C 1
ATOM 1481 O O . SER A 1 184 ? -0.285 -1.097 15.034 1.00 87.31 184 SER A O 1
ATOM 1483 N N . PHE A 1 185 ? -1.028 -0.668 12.968 1.00 86.12 185 PHE A N 1
ATOM 1484 C CA . PHE A 1 185 ? -2.009 -1.756 12.973 1.00 86.12 185 PHE A CA 1
ATOM 1485 C C . PHE A 1 185 ? -1.374 -3.139 13.126 1.00 86.12 185 PHE A C 1
ATOM 1487 O O . PHE A 1 185 ? -1.905 -3.972 13.862 1.00 86.12 185 PHE A O 1
ATOM 1494 N N . GLN A 1 186 ? -0.237 -3.392 12.478 1.00 82.75 186 GLN A N 1
ATOM 1495 C CA . GLN A 1 186 ? 0.499 -4.647 12.642 1.00 82.75 186 GLN A CA 1
ATOM 1496 C C . GLN A 1 186 ? 0.995 -4.830 14.083 1.00 82.75 186 GLN A C 1
ATOM 1498 O O . GLN A 1 186 ? 0.846 -5.915 14.643 1.00 82.75 186 GLN A O 1
ATOM 1503 N N . ILE A 1 187 ? 1.512 -3.766 14.708 1.00 87.06 187 ILE A N 1
ATOM 1504 C CA . ILE A 1 187 ? 1.935 -3.772 16.115 1.00 87.06 187 ILE A CA 1
ATOM 1505 C C . ILE A 1 187 ? 0.730 -4.007 17.036 1.00 87.06 187 ILE A C 1
ATOM 1507 O O . ILE A 1 187 ? 0.771 -4.873 17.902 1.00 87.06 187 ILE A O 1
ATOM 1511 N N . HIS A 1 188 ? -0.384 -3.303 16.840 1.00 85.25 188 HIS A N 1
ATOM 1512 C CA . HIS A 1 188 ? -1.574 -3.483 17.677 1.00 85.25 188 HIS A CA 1
ATOM 1513 C C . HIS A 1 188 ? -2.162 -4.899 17.591 1.00 85.25 188 HIS A C 1
ATOM 1515 O O . HIS A 1 188 ? -2.638 -5.417 18.608 1.00 85.25 188 HIS A O 1
ATOM 1521 N N . ARG A 1 189 ? -2.079 -5.538 16.414 1.00 81.38 189 ARG A N 1
ATOM 1522 C CA . ARG A 1 189 ? -2.428 -6.955 16.231 1.00 81.38 189 ARG A CA 1
ATOM 1523 C C . ARG A 1 189 ? -1.440 -7.884 16.930 1.00 81.38 189 ARG A C 1
ATOM 1525 O O . ARG A 1 189 ? -1.876 -8.810 17.604 1.00 81.38 189 ARG A O 1
ATOM 1532 N N . SER A 1 190 ? -0.132 -7.647 16.807 1.00 82.56 190 SER A N 1
ATOM 1533 C CA . SER A 1 190 ? 0.878 -8.510 17.441 1.00 82.56 190 SER A CA 1
ATOM 1534 C C . SER A 1 190 ? 0.842 -8.437 18.970 1.00 82.56 190 SER A C 1
ATOM 1536 O O . SER A 1 190 ? 1.085 -9.440 19.634 1.00 82.56 190 SER A O 1
ATOM 1538 N N . TYR A 1 191 ? 0.459 -7.287 19.529 1.00 83.44 191 TYR A N 1
ATOM 1539 C CA . TYR A 1 191 ? 0.215 -7.108 20.962 1.00 83.44 191 TYR A CA 1
ATOM 1540 C C . TYR A 1 191 ? -1.134 -7.673 21.443 1.00 83.44 191 TYR A C 1
ATOM 1542 O O . TYR A 1 191 ? -1.420 -7.615 22.636 1.00 83.44 191 TYR A O 1
ATOM 1550 N N . GLY A 1 192 ? -1.984 -8.189 20.547 1.00 77.56 192 GLY A N 1
ATOM 1551 C CA . GLY A 1 192 ? -3.312 -8.715 20.889 1.00 77.56 192 GLY A CA 1
ATOM 1552 C C . GLY A 1 192 ? -4.326 -7.653 21.331 1.00 77.56 192 GLY A C 1
ATOM 1553 O O . GLY A 1 192 ? -5.424 -7.997 21.755 1.00 77.56 192 GLY A O 1
ATOM 1554 N N . SER A 1 193 ? -3.973 -6.367 21.231 1.00 74.44 193 SER A N 1
ATOM 1555 C CA . SER A 1 193 ? -4.840 -5.235 21.596 1.00 74.44 193 SER A CA 1
ATOM 1556 C C . SER A 1 193 ? -5.913 -4.922 20.554 1.00 74.44 193 SER A C 1
ATOM 1558 O O . SER A 1 193 ? -6.838 -4.176 20.853 1.00 74.44 193 SER A O 1
ATOM 1560 N N . MET A 1 194 ? -5.771 -5.464 19.341 1.00 73.62 194 MET A N 1
ATOM 1561 C CA . MET A 1 194 ? -6.700 -5.261 18.237 1.00 73.62 194 MET A CA 1
ATOM 1562 C C . MET A 1 194 ? -7.056 -6.608 17.607 1.00 73.62 194 MET A C 1
ATOM 1564 O O . MET A 1 194 ? -6.169 -7.333 17.143 1.00 73.62 194 MET A O 1
ATOM 1568 N N . LEU A 1 195 ? -8.347 -6.935 17.592 1.00 66.50 195 LEU A N 1
ATOM 1569 C CA . LEU A 1 195 ? -8.876 -8.159 16.994 1.00 66.50 195 LEU A CA 1
ATOM 1570 C C . LEU A 1 195 ? -8.756 -8.121 15.463 1.00 66.50 195 LEU A C 1
ATOM 1572 O O . LEU A 1 195 ? -8.694 -7.063 14.825 1.00 66.50 195 LEU A O 1
ATOM 1576 N N . GLU A 1 196 ? -8.727 -9.303 14.847 1.00 65.25 196 GLU A N 1
ATOM 1577 C CA . GLU A 1 196 ? -8.728 -9.425 13.390 1.00 65.25 196 GLU A CA 1
ATOM 1578 C C . GLU A 1 196 ? -10.020 -8.808 12.822 1.00 65.25 196 GLU A C 1
ATOM 1580 O O . GLU A 1 196 ? -11.120 -9.264 13.120 1.00 65.25 196 GLU A O 1
ATOM 1585 N N . GLY A 1 197 ? -9.882 -7.740 12.029 1.00 69.19 197 GLY A N 1
ATOM 1586 C CA . GLY A 1 197 ? -11.003 -6.993 11.441 1.00 69.19 197 GLY A CA 1
ATOM 1587 C C . GLY A 1 197 ? -11.275 -5.618 12.063 1.00 69.19 197 GLY A C 1
ATOM 1588 O O . GLY A 1 197 ? -11.806 -4.756 11.373 1.00 69.19 197 GLY A O 1
ATOM 1589 N N . GLU A 1 198 ? -10.822 -5.328 13.288 1.00 78.00 198 GLU A N 1
ATOM 1590 C CA . GLU A 1 198 ? -11.041 -4.003 13.910 1.00 78.00 198 GLU A CA 1
ATOM 1591 C C . GLU A 1 198 ? -10.336 -2.863 13.158 1.00 78.00 198 GLU A C 1
ATOM 1593 O O . GLU A 1 198 ? -10.853 -1.752 13.062 1.00 78.00 198 GLU A O 1
ATOM 1598 N N . ALA A 1 199 ? -9.181 -3.143 12.547 1.00 78.69 199 ALA A N 1
ATOM 1599 C CA . ALA A 1 199 ? -8.509 -2.179 11.672 1.00 78.69 199 ALA A CA 1
ATOM 1600 C C . ALA A 1 199 ? -9.366 -1.812 10.449 1.00 78.69 199 ALA A C 1
ATOM 1602 O O . ALA A 1 199 ? -9.341 -0.673 9.987 1.00 78.69 199 ALA A O 1
ATOM 1603 N N . ASP A 1 200 ? -10.113 -2.779 9.919 1.00 81.69 200 ASP A N 1
ATOM 1604 C CA . ASP A 1 200 ? -10.970 -2.579 8.754 1.00 81.69 200 ASP A CA 1
ATOM 1605 C C . ASP A 1 200 ? -12.246 -1.835 9.151 1.00 81.69 200 ASP A C 1
ATOM 1607 O O . ASP A 1 200 ? -12.674 -0.938 8.431 1.00 81.69 200 ASP A O 1
ATOM 1611 N N . GLU A 1 201 ? -12.779 -2.101 10.342 1.00 82.88 201 GLU A N 1
ATOM 1612 C CA . GLU A 1 201 ? -13.851 -1.305 10.942 1.00 82.88 201 GLU A CA 1
ATOM 1613 C C . GLU A 1 201 ? -13.440 0.155 11.137 1.00 82.88 201 GLU A C 1
ATOM 1615 O O . GLU A 1 201 ? -14.160 1.070 10.737 1.00 82.88 201 GLU A O 1
ATOM 1620 N N . LEU A 1 202 ? -12.239 0.402 11.663 1.00 83.19 202 LEU A N 1
ATOM 1621 C CA . LEU A 1 202 ? -11.718 1.757 11.802 1.00 83.19 202 LEU A CA 1
ATOM 1622 C C . LEU A 1 202 ? -11.579 2.441 10.434 1.00 83.19 202 LEU A C 1
ATOM 1624 O O . LEU A 1 202 ? -12.003 3.585 10.262 1.00 83.19 202 LEU A O 1
ATOM 1628 N N . LYS A 1 203 ? -11.044 1.737 9.428 1.00 84.31 203 LYS A N 1
ATOM 1629 C CA . LYS A 1 203 ? -10.982 2.238 8.045 1.00 84.31 203 LYS A CA 1
ATOM 1630 C C . LYS A 1 203 ? -12.372 2.529 7.481 1.00 84.31 203 LYS A C 1
ATOM 1632 O O . LYS A 1 203 ? -12.529 3.529 6.783 1.00 84.31 203 LYS A O 1
ATOM 1637 N N . ARG A 1 204 ? -13.375 1.702 7.787 1.00 84.44 204 ARG A N 1
ATOM 1638 C CA . ARG A 1 204 ? -14.772 1.926 7.398 1.00 84.44 204 ARG A CA 1
ATOM 1639 C C . ARG A 1 204 ? -15.314 3.202 8.029 1.00 84.44 204 ARG A C 1
ATOM 1641 O O . ARG A 1 204 ? -15.853 4.034 7.312 1.00 84.44 204 ARG A O 1
ATOM 1648 N N . VAL A 1 205 ? -15.083 3.411 9.323 1.00 85.56 205 VAL A N 1
ATOM 1649 C CA . VAL A 1 205 ? -15.459 4.649 10.021 1.00 85.56 205 VAL A CA 1
ATOM 1650 C C . VAL A 1 205 ? -14.787 5.875 9.391 1.00 85.56 205 VAL A C 1
ATOM 1652 O O . VAL A 1 205 ? -15.435 6.905 9.242 1.00 85.56 205 VAL A O 1
ATOM 1655 N N . PHE A 1 206 ? -13.526 5.780 8.961 1.00 83.12 206 PHE A N 1
ATOM 1656 C CA . PHE A 1 206 ? -12.857 6.875 8.244 1.00 83.12 206 PHE A CA 1
ATOM 1657 C C . PHE A 1 206 ? -13.398 7.114 6.826 1.00 83.12 206 PHE A C 1
ATOM 1659 O O . PHE A 1 206 ? -13.413 8.257 6.376 1.00 83.12 206 PHE A O 1
ATOM 1666 N N . LEU A 1 207 ? -13.802 6.059 6.112 1.00 82.88 207 LEU A N 1
ATOM 1667 C CA . LEU A 1 207 ? -14.334 6.150 4.747 1.00 82.88 207 LEU A CA 1
ATOM 1668 C C . LEU A 1 207 ? -15.785 6.637 4.702 1.00 82.88 207 LEU A C 1
ATOM 1670 O O . LEU A 1 207 ? -16.144 7.413 3.822 1.00 82.88 207 LEU A O 1
ATOM 1674 N N . GLU A 1 208 ? -16.617 6.133 5.607 1.00 83.88 208 GLU A N 1
ATOM 1675 C CA . GLU A 1 208 ? -18.066 6.360 5.626 1.00 83.88 208 GLU A CA 1
ATOM 1676 C C . GLU A 1 208 ? -18.462 7.475 6.601 1.00 83.88 208 GLU A C 1
ATOM 1678 O O . GLU A 1 208 ? -19.511 8.101 6.446 1.00 83.88 208 GLU A O 1
ATOM 1683 N N . GLY A 1 209 ? -17.632 7.743 7.610 1.00 83.69 209 GLY A N 1
ATOM 1684 C CA . GLY A 1 209 ? -17.881 8.765 8.615 1.00 83.69 209 GLY A CA 1
ATOM 1685 C C . GLY A 1 209 ? -17.650 10.184 8.103 1.00 83.69 209 GLY A C 1
ATOM 1686 O O . GLY A 1 209 ? -16.856 10.446 7.201 1.00 83.69 209 GLY A O 1
ATOM 1687 N N . ASN A 1 210 ? -18.330 11.144 8.734 1.00 89.56 210 ASN A N 1
ATOM 1688 C CA . ASN A 1 210 ? -18.083 12.556 8.471 1.00 89.56 210 ASN A CA 1
ATOM 1689 C C . ASN A 1 210 ? -16.747 12.975 9.123 1.00 89.56 210 ASN A C 1
ATOM 1691 O O . ASN A 1 210 ? -16.650 12.948 10.357 1.00 89.56 210 ASN A O 1
ATOM 1695 N N . PRO A 1 211 ? -15.740 13.419 8.344 1.00 86.12 211 PRO A N 1
ATOM 1696 C CA . PRO A 1 211 ?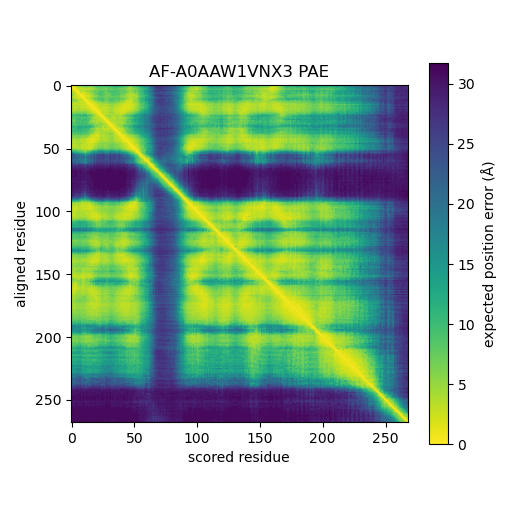 -14.413 13.734 8.870 1.00 86.12 211 PRO A CA 1
ATOM 1697 C C . PRO A 1 211 ? -14.435 14.866 9.906 1.00 86.12 211 PRO A C 1
ATOM 1699 O O . PRO A 1 211 ? -13.631 14.855 10.836 1.00 86.12 211 PRO A O 1
ATOM 1702 N N . TYR A 1 212 ? -15.374 15.813 9.798 1.00 88.75 212 TYR A N 1
ATOM 1703 C CA . TYR A 1 212 ? -15.512 16.902 10.767 1.00 88.75 212 TYR A CA 1
ATOM 1704 C C . TYR A 1 212 ? -15.992 16.395 12.127 1.00 88.75 212 TYR A C 1
ATOM 1706 O O . TYR A 1 212 ? -15.446 16.787 13.157 1.00 88.75 212 TYR A O 1
ATOM 1714 N N . LEU A 1 213 ? -16.982 15.498 12.137 1.00 90.00 213 LEU A N 1
ATOM 1715 C CA . LEU A 1 213 ? -17.481 14.912 13.381 1.00 90.00 213 LEU A CA 1
ATOM 1716 C C . LEU A 1 213 ? -16.405 14.048 14.039 1.00 90.00 213 LEU A C 1
ATOM 1718 O O . LEU A 1 213 ? -16.172 14.181 15.238 1.00 90.00 213 LEU A O 1
ATOM 1722 N N . LEU A 1 214 ? -15.697 13.236 13.250 1.00 87.44 214 LEU A N 1
ATOM 1723 C CA . LEU A 1 214 ? -14.636 12.371 13.757 1.00 87.44 214 LEU A CA 1
ATOM 1724 C C . LEU A 1 214 ? -13.492 13.185 14.383 1.00 87.44 214 LEU A C 1
ATOM 1726 O O . LEU A 1 214 ? -13.053 12.887 15.495 1.00 87.44 214 LEU A O 1
ATOM 1730 N N . ALA A 1 215 ? -13.075 14.274 13.731 1.00 87.62 215 ALA A N 1
ATOM 1731 C CA . ALA A 1 215 ? -12.062 15.178 14.268 1.00 87.62 215 ALA A CA 1
ATOM 1732 C C . ALA A 1 215 ? -12.494 15.824 15.596 1.00 87.62 215 ALA A C 1
ATOM 1734 O O . ALA A 1 215 ? -11.707 15.857 16.544 1.00 87.62 215 ALA A O 1
ATOM 1735 N N . ILE A 1 216 ? -13.747 16.285 15.702 1.00 93.19 216 ILE A N 1
ATOM 1736 C CA . ILE A 1 216 ? -14.278 16.855 16.949 1.00 93.19 216 ILE A CA 1
ATOM 1737 C C . ILE A 1 216 ? -14.295 15.797 18.055 1.00 93.19 216 ILE A C 1
ATOM 1739 O O . ILE A 1 216 ? -13.823 16.069 19.156 1.00 93.19 216 ILE A O 1
ATOM 1743 N N . THR A 1 217 ? -14.774 14.581 17.774 1.00 90.38 217 THR A N 1
ATOM 1744 C CA . THR A 1 217 ? -14.798 13.504 18.778 1.00 90.38 217 THR A CA 1
ATOM 1745 C C . THR A 1 217 ? -13.399 13.133 19.265 1.00 90.38 217 THR A C 1
ATOM 1747 O O . THR A 1 217 ? -13.205 12.938 20.464 1.00 90.38 217 THR A O 1
ATOM 1750 N N . MET A 1 218 ? -12.403 13.119 18.375 1.00 87.75 218 MET A N 1
ATOM 1751 C CA . MET A 1 218 ? -11.008 12.878 18.742 1.00 87.75 218 MET A CA 1
ATOM 1752 C C . MET A 1 218 ? -10.458 14.013 19.616 1.00 87.75 218 MET A C 1
ATOM 1754 O O . MET A 1 218 ? -9.853 13.746 20.652 1.00 87.75 218 MET A O 1
ATOM 1758 N N . ALA A 1 219 ? -10.718 15.274 19.258 1.00 91.31 219 ALA A N 1
ATOM 1759 C CA . ALA A 1 219 ? -10.275 16.431 20.036 1.00 91.31 219 ALA A CA 1
ATOM 1760 C C . ALA A 1 219 ? -10.896 16.456 21.443 1.00 91.31 219 ALA A C 1
ATOM 1762 O O . ALA A 1 219 ? -10.182 16.636 22.429 1.00 91.31 219 ALA A O 1
ATOM 1763 N N . VAL A 1 220 ? -12.207 16.217 21.541 1.00 95.12 220 VAL A N 1
ATOM 1764 C CA . VAL A 1 220 ? -12.926 16.128 22.820 1.00 95.12 220 VAL A CA 1
ATOM 1765 C C . VAL A 1 220 ? -12.378 14.977 23.672 1.00 95.12 220 VAL A C 1
ATOM 1767 O O . VAL A 1 220 ? -12.141 15.170 24.861 1.00 95.12 220 VAL A O 1
ATOM 1770 N N . SER A 1 221 ? -12.085 13.818 23.073 1.00 90.44 221 SER A N 1
ATOM 1771 C CA . SER A 1 221 ? -11.522 12.655 23.782 1.00 90.44 221 SER A CA 1
ATOM 1772 C C . SER A 1 221 ? -10.114 12.911 24.329 1.00 90.44 221 SER A C 1
ATOM 1774 O O . SER A 1 221 ? -9.807 12.538 25.464 1.00 90.44 221 SER A O 1
ATOM 1776 N N . VAL A 1 222 ? -9.257 13.581 23.551 1.00 93.12 222 VAL A N 1
ATOM 1777 C CA . VAL A 1 222 ? -7.909 13.971 23.997 1.00 93.12 222 VAL A CA 1
ATOM 1778 C C . VAL A 1 222 ? -8.000 14.988 25.131 1.00 93.12 222 VAL A C 1
ATOM 1780 O O . VAL A 1 222 ? -7.305 14.857 26.133 1.00 93.12 222 VAL A O 1
ATOM 1783 N N . LEU A 1 223 ? -8.882 15.978 25.005 1.00 94.06 223 LEU A N 1
ATOM 1784 C CA . LEU A 1 223 ? -9.076 17.003 26.026 1.00 94.06 223 LEU A CA 1
ATOM 1785 C C . LEU A 1 223 ? -9.634 16.413 27.332 1.00 94.06 223 LEU A C 1
ATOM 1787 O O . LEU A 1 223 ? -9.128 16.758 28.398 1.00 94.06 223 LEU A O 1
ATOM 1791 N N . HIS A 1 224 ? -10.577 15.465 27.257 1.00 92.75 224 HIS A N 1
ATOM 1792 C CA . HIS A 1 224 ? -11.017 14.684 28.419 1.00 92.75 224 HIS A CA 1
ATOM 1793 C C . HIS A 1 224 ? -9.858 13.918 29.057 1.00 92.75 224 HIS A C 1
ATOM 1795 O O . HIS A 1 224 ? -9.605 14.091 30.243 1.00 92.75 224 HIS A O 1
ATOM 1801 N N . SER A 1 225 ? -9.079 13.179 28.262 1.00 91.44 225 SER A N 1
ATOM 1802 C CA . SER A 1 225 ? -7.905 12.446 28.762 1.00 91.44 225 SER A CA 1
ATOM 1803 C C . SER A 1 225 ? -6.899 13.361 29.473 1.00 91.44 225 SER A C 1
ATOM 1805 O O . SER A 1 225 ? -6.330 12.991 30.498 1.00 91.44 225 SER A O 1
ATOM 1807 N N . VAL A 1 226 ? -6.679 14.575 28.955 1.00 92.38 226 VAL A N 1
ATOM 1808 C CA . VAL A 1 226 ? -5.785 15.564 29.573 1.00 92.38 226 VAL A CA 1
ATOM 1809 C C . VAL A 1 226 ? -6.364 16.098 30.881 1.00 92.38 226 VAL A C 1
ATOM 1811 O O . VAL A 1 226 ? -5.627 16.206 31.860 1.00 92.38 226 VAL A O 1
ATOM 1814 N N . PHE A 1 227 ? -7.656 16.428 30.931 1.00 91.62 227 PHE A N 1
ATOM 1815 C CA . PHE A 1 227 ? -8.295 16.884 32.167 1.00 91.62 227 PHE A CA 1
ATOM 1816 C C . PHE A 1 227 ? -8.333 15.797 33.233 1.00 91.62 227 PHE A C 1
ATOM 1818 O O . PHE A 1 227 ? -7.999 16.087 34.380 1.00 91.62 227 PHE A O 1
ATOM 1825 N N . ASP A 1 228 ? -8.621 14.557 32.855 1.00 87.81 228 ASP A N 1
ATOM 1826 C CA . ASP A 1 228 ? -8.597 13.414 33.762 1.00 87.81 228 ASP A CA 1
ATOM 1827 C C . ASP A 1 228 ? -7.174 13.160 34.277 1.00 87.81 228 ASP A C 1
ATOM 1829 O O . ASP A 1 228 ? -6.971 12.969 35.475 1.00 87.81 228 ASP A O 1
ATOM 1833 N N . PHE A 1 229 ? -6.156 13.266 33.416 1.00 90.31 229 PHE A N 1
ATOM 1834 C CA . PHE A 1 229 ? -4.755 13.165 33.831 1.00 90.31 229 PHE A CA 1
ATOM 1835 C C . PHE A 1 229 ? -4.337 14.300 34.778 1.00 90.31 229 PHE A C 1
ATOM 1837 O O . PHE A 1 229 ? -3.629 14.068 35.760 1.00 90.31 229 PHE A O 1
ATOM 1844 N N . LEU A 1 230 ? -4.764 15.537 34.509 1.00 89.62 230 LEU A N 1
ATOM 1845 C CA . LEU A 1 230 ? -4.480 16.684 35.373 1.00 89.62 230 LEU A CA 1
ATOM 1846 C C . LEU A 1 230 ? -5.207 16.578 36.717 1.00 89.62 230 LEU A C 1
ATOM 1848 O O . LEU A 1 230 ? -4.605 16.886 37.747 1.00 89.62 230 LEU A O 1
ATOM 1852 N N . ALA A 1 231 ? -6.457 16.114 36.721 1.00 86.94 231 ALA A N 1
ATOM 1853 C CA . ALA A 1 231 ? -7.225 15.851 37.931 1.00 86.94 231 ALA A CA 1
ATOM 1854 C C . ALA A 1 231 ? -6.574 14.734 38.755 1.00 86.94 231 ALA A C 1
ATOM 1856 O O . ALA A 1 231 ? -6.321 14.925 39.940 1.00 86.94 231 ALA A O 1
ATOM 1857 N N . PHE A 1 232 ? -6.177 13.632 38.117 1.00 84.88 232 PHE A N 1
ATOM 1858 C CA . PHE A 1 232 ? -5.454 12.533 38.757 1.00 84.88 232 PHE A CA 1
ATOM 1859 C C . PHE A 1 232 ? -4.100 12.975 39.323 1.00 84.88 232 PHE A C 1
ATOM 1861 O O . PHE A 1 232 ? -3.724 12.605 40.433 1.00 84.88 232 PHE A O 1
ATOM 1868 N N . LYS A 1 233 ? -3.366 13.826 38.596 1.00 85.94 233 LYS A N 1
ATOM 1869 C CA . LYS A 1 233 ? -2.115 14.415 39.085 1.00 85.94 233 LYS A CA 1
ATOM 1870 C C . LYS A 1 233 ? -2.351 15.317 40.296 1.00 85.94 233 LYS A C 1
ATOM 1872 O O . LYS A 1 233 ? -1.538 15.298 41.218 1.00 85.94 233 LYS A O 1
ATOM 1877 N N . ASN A 1 234 ? -3.421 16.111 40.294 1.00 81.94 234 ASN A N 1
ATOM 1878 C CA . ASN A 1 234 ? -3.788 16.957 41.427 1.00 81.94 234 ASN A CA 1
ATOM 1879 C C . ASN A 1 234 ? -4.166 16.104 42.649 1.00 81.94 234 ASN A C 1
ATOM 1881 O O . ASN A 1 234 ? -3.647 16.347 43.735 1.00 81.94 234 ASN A O 1
ATOM 1885 N N . ASP A 1 235 ? -4.959 15.053 42.441 1.00 76.25 235 ASP A N 1
ATOM 1886 C CA . ASP A 1 235 ? -5.387 14.120 43.482 1.00 76.25 235 ASP A CA 1
ATOM 1887 C C . ASP A 1 235 ? -4.189 13.349 44.074 1.00 76.25 235 ASP A C 1
ATOM 1889 O O . ASP A 1 235 ? -3.961 13.371 45.281 1.00 76.25 235 ASP A O 1
ATOM 1893 N N . ILE A 1 236 ? -3.288 12.798 43.250 1.00 76.44 236 ILE A N 1
ATOM 1894 C CA . ILE A 1 236 ? -2.028 12.195 43.734 1.00 76.44 236 ILE A CA 1
ATOM 1895 C C . ILE A 1 236 ? -1.165 13.212 44.471 1.00 76.44 236 ILE A C 1
ATOM 1897 O O . ILE A 1 236 ? -0.536 12.876 45.471 1.00 76.44 236 ILE A O 1
ATOM 1901 N N . GLN A 1 237 ? -1.084 14.451 43.991 1.00 69.12 237 GLN A N 1
ATOM 1902 C CA . GLN A 1 237 ? -0.302 15.483 44.662 1.00 69.12 237 GLN A CA 1
ATOM 1903 C C . GLN A 1 237 ? -0.909 15.855 46.023 1.00 69.12 237 GLN A C 1
ATOM 1905 O O . GLN A 1 237 ? -0.151 16.156 46.948 1.00 69.12 237 GLN A O 1
ATOM 1910 N N . PHE A 1 238 ? -2.234 15.794 46.160 1.00 67.81 238 PHE A N 1
ATOM 1911 C CA . PHE A 1 238 ? -2.958 15.954 47.417 1.00 67.81 238 PHE A CA 1
ATOM 1912 C C . PHE A 1 238 ? -2.646 14.804 48.388 1.00 67.81 238 PHE A C 1
ATOM 1914 O O . PHE A 1 238 ? -2.203 15.058 49.511 1.00 67.81 238 PHE A O 1
ATOM 1921 N N . TRP A 1 239 ? -2.735 13.549 47.934 1.00 65.06 239 TRP A N 1
ATOM 1922 C CA . TRP A 1 239 ? -2.410 12.374 48.755 1.00 65.06 239 TRP A CA 1
ATOM 1923 C C . TRP A 1 239 ? -0.914 12.255 49.092 1.00 65.06 239 TRP A C 1
ATOM 1925 O O . TRP A 1 239 ? -0.565 11.876 50.205 1.00 65.06 239 TRP A O 1
ATOM 1935 N N . ASN A 1 240 ? -0.011 12.642 48.187 1.00 66.94 240 ASN A N 1
ATOM 1936 C CA . ASN A 1 240 ? 1.443 12.590 48.397 1.00 66.94 240 ASN A CA 1
ATOM 1937 C C . ASN A 1 240 ? 1.952 13.713 49.328 1.00 66.94 240 ASN A C 1
ATOM 1939 O O . ASN A 1 240 ? 2.938 13.535 50.044 1.00 66.94 240 ASN A O 1
ATOM 1943 N N . LYS A 1 241 ? 1.287 14.880 49.357 1.00 60.97 241 LYS A N 1
ATOM 1944 C CA . LYS A 1 241 ? 1.624 15.973 50.291 1.00 60.97 241 LYS A CA 1
ATOM 1945 C C . LYS A 1 241 ? 1.024 15.792 51.689 1.00 60.97 241 LYS A C 1
ATOM 1947 O O . LYS A 1 241 ? 1.550 16.381 52.635 1.00 60.97 241 LYS A O 1
ATOM 1952 N N . ASN A 1 242 ? -0.012 14.970 51.851 1.00 58.00 242 ASN A N 1
ATOM 1953 C CA . ASN A 1 242 ? -0.572 14.649 53.163 1.00 58.00 242 ASN A CA 1
ATOM 1954 C C . ASN A 1 242 ? 0.304 13.626 53.911 1.00 58.00 242 ASN A C 1
ATOM 1956 O O . ASN A 1 242 ? 0.097 12.420 53.833 1.00 58.00 242 ASN A O 1
ATOM 1960 N N . LYS A 1 243 ? 1.278 14.119 54.689 1.00 53.31 243 LYS A N 1
ATOM 1961 C CA . LYS A 1 243 ? 2.028 13.323 55.687 1.00 53.31 243 LYS A CA 1
ATOM 1962 C C . LYS A 1 243 ? 1.462 13.398 57.113 1.00 53.31 243 LYS A C 1
ATOM 1964 O O . LYS A 1 243 ? 2.014 12.766 58.008 1.00 53.31 243 LYS A O 1
ATOM 1969 N N . SER A 1 244 ? 0.373 14.136 57.333 1.00 51.66 244 SER A N 1
ATOM 1970 C CA . SER A 1 244 ? -0.349 14.171 58.609 1.00 51.66 244 SER A CA 1
ATOM 1971 C C . SER A 1 244 ? -1.807 13.778 58.383 1.00 51.66 244 SER A C 1
ATOM 1973 O O . SER A 1 244 ? -2.493 14.381 57.563 1.00 51.66 244 SER A O 1
ATOM 1975 N N . MET A 1 245 ? -2.270 12.762 59.112 1.00 54.44 245 MET A N 1
ATOM 1976 C CA . MET A 1 245 ? -3.676 12.342 59.171 1.00 54.44 245 MET A CA 1
ATOM 1977 C C . MET A 1 245 ? -4.500 13.180 60.168 1.00 54.44 245 MET A C 1
ATOM 1979 O O . MET A 1 245 ? -5.589 12.768 60.566 1.00 54.44 245 MET A O 1
ATOM 1983 N N . GLU A 1 246 ? -4.026 14.349 60.600 1.00 49.09 246 GLU A N 1
ATOM 1984 C CA . GLU A 1 246 ? -4.828 15.254 61.427 1.00 49.09 246 GLU A CA 1
ATOM 1985 C C . GLU A 1 246 ? -5.840 16.010 60.555 1.00 49.09 246 GLU A C 1
ATOM 1987 O O . GLU A 1 246 ? -5.561 17.077 60.016 1.00 49.09 246 GLU A O 1
ATOM 1992 N N . GLY A 1 247 ? -7.028 15.424 60.383 1.00 54.84 247 GLY A N 1
ATOM 1993 C CA . GLY A 1 247 ? -8.173 16.100 59.756 1.00 54.84 247 GLY A CA 1
ATOM 1994 C C . GLY A 1 247 ? -9.132 15.198 58.980 1.00 54.84 247 GLY A C 1
ATOM 1995 O O . GLY A 1 247 ? -10.275 15.584 58.749 1.00 54.84 247 GLY A O 1
ATOM 1996 N N . LEU A 1 248 ? -8.729 13.974 58.630 1.00 48.03 248 LEU A N 1
ATOM 1997 C CA . LEU A 1 248 ? -9.637 12.974 58.062 1.00 48.03 248 LEU A CA 1
ATOM 1998 C C . LEU A 1 248 ? -10.289 12.196 59.206 1.00 48.03 248 LEU A C 1
ATOM 2000 O O . LEU A 1 248 ? -9.731 11.240 59.741 1.00 48.03 248 LEU A O 1
ATOM 2004 N N . SER A 1 249 ? -11.484 12.625 59.615 1.00 45.78 249 SER A N 1
ATOM 2005 C CA . SER A 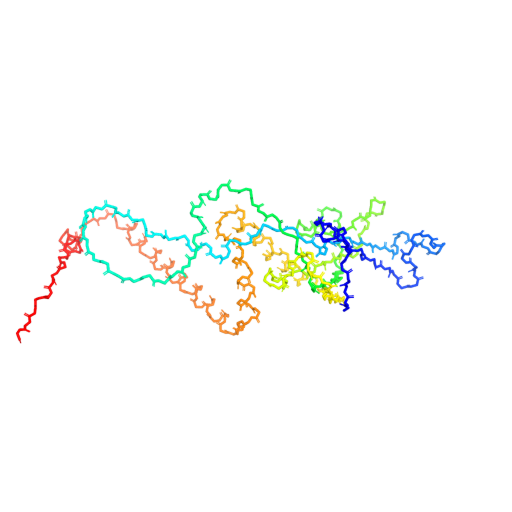1 249 ? -12.292 11.851 60.556 1.00 45.78 249 SER A CA 1
ATOM 2006 C C . SER A 1 249 ? -12.585 10.480 59.943 1.00 45.78 249 SER A C 1
ATOM 2008 O O . SER A 1 249 ? -13.241 10.393 58.904 1.00 45.78 249 SER A O 1
ATOM 2010 N N . ALA A 1 250 ? -12.156 9.403 60.609 1.00 51.31 250 ALA A N 1
ATOM 2011 C CA . ALA A 1 250 ? -12.436 8.013 60.226 1.00 51.31 250 ALA A CA 1
ATOM 2012 C C . ALA A 1 250 ? -13.939 7.723 59.995 1.00 51.31 250 ALA A C 1
ATOM 2014 O O . ALA A 1 250 ? -14.294 6.734 59.359 1.00 51.31 250 ALA A O 1
ATOM 2015 N N . LYS A 1 251 ? -14.829 8.611 60.463 1.00 53.25 251 LYS A N 1
ATOM 2016 C CA . LYS A 1 251 ? -16.272 8.560 60.212 1.00 53.25 251 LYS A CA 1
ATOM 2017 C C . LYS A 1 251 ? -16.654 8.849 58.757 1.00 53.25 251 LYS A C 1
ATOM 2019 O O . LYS A 1 251 ? -17.581 8.217 58.275 1.00 53.25 251 LYS A O 1
ATOM 2024 N N . VAL A 1 252 ? -15.957 9.735 58.038 1.00 54.25 252 VAL A N 1
ATOM 2025 C CA . VAL A 1 252 ? -16.299 10.050 56.632 1.00 54.25 252 VAL A CA 1
ATOM 2026 C C . VAL A 1 252 ? -15.909 8.889 55.714 1.00 54.25 252 VAL A C 1
ATOM 2028 O O . VAL A 1 252 ? -16.711 8.456 54.897 1.00 54.25 252 VAL A O 1
ATOM 2031 N N . CYS A 1 253 ? -14.739 8.288 55.949 1.00 48.16 253 CYS A N 1
ATOM 2032 C CA . CYS A 1 253 ? -14.279 7.117 55.197 1.00 48.16 253 CYS A CA 1
ATOM 2033 C C . CYS A 1 253 ? -15.161 5.872 55.434 1.00 48.16 253 CYS A C 1
ATOM 2035 O O . CYS A 1 253 ? -15.395 5.091 54.518 1.00 48.16 253 CYS A O 1
ATOM 2037 N N . CYS A 1 254 ? -15.682 5.688 56.654 1.00 48.59 254 CYS A N 1
ATOM 2038 C CA . CYS A 1 254 ? -16.546 4.549 56.987 1.00 48.59 254 CYS A CA 1
ATOM 2039 C C . CYS A 1 254 ? -18.003 4.745 56.518 1.00 48.59 254 CYS A C 1
ATOM 2041 O O . CYS A 1 254 ? -18.635 3.795 56.062 1.00 48.59 254 CYS A O 1
ATOM 2043 N N . CYS A 1 255 ? -18.534 5.973 56.568 1.00 50.50 255 CYS A N 1
ATOM 2044 C CA . CYS A 1 255 ? -19.891 6.269 56.095 1.00 50.50 255 CYS A CA 1
ATOM 2045 C C . CYS A 1 255 ? -20.041 6.144 54.569 1.00 50.50 255 CYS A C 1
ATOM 2047 O O . CYS A 1 255 ? -21.119 5.778 54.105 1.00 50.50 255 CYS A O 1
ATOM 2049 N N . GLU A 1 256 ? -18.982 6.386 53.790 1.00 48.62 256 GLU A N 1
ATOM 2050 C CA . GLU A 1 256 ? -18.998 6.143 52.338 1.00 48.62 256 GLU A CA 1
ATOM 2051 C C . GLU A 1 256 ? -19.031 4.635 52.010 1.00 48.62 256 GLU A C 1
ATOM 2053 O O . GLU A 1 256 ? -19.606 4.225 51.004 1.00 48.62 256 GLU A O 1
ATOM 2058 N N . LEU A 1 257 ? -18.472 3.794 52.892 1.00 48.62 257 LEU A N 1
ATOM 2059 C CA . LEU A 1 257 ? -18.377 2.343 52.706 1.00 48.62 257 LEU A CA 1
ATOM 2060 C C . LEU A 1 257 ? -19.637 1.568 53.139 1.00 48.62 257 LEU A C 1
ATOM 2062 O O . LEU A 1 257 ? -19.747 0.380 52.845 1.00 48.62 257 LEU A O 1
ATOM 2066 N N . HIS A 1 258 ? -20.580 2.205 53.847 1.00 44.25 258 HIS A N 1
ATOM 2067 C CA . HIS A 1 258 ? -21.734 1.528 54.453 1.00 44.25 258 HIS A CA 1
ATOM 2068 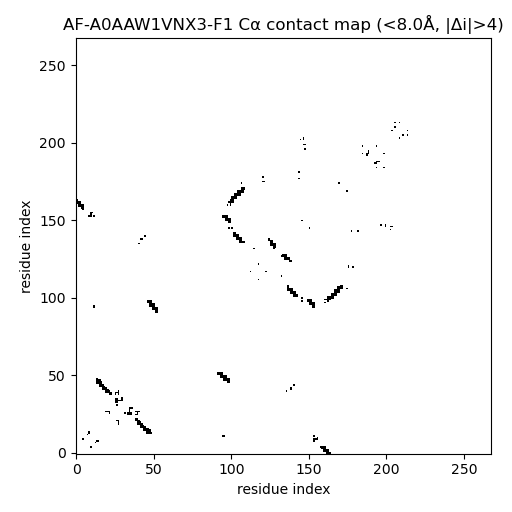C C . HIS A 1 258 ? -23.095 2.087 54.019 1.00 44.25 258 HIS A C 1
ATOM 2070 O O . HIS A 1 258 ? -24.036 2.031 54.801 1.00 44.25 258 HIS A O 1
ATOM 2076 N N . LYS A 1 259 ? -23.262 2.611 52.794 1.00 42.44 259 LYS A N 1
ATOM 2077 C CA . LYS A 1 259 ? -24.623 2.858 52.275 1.00 42.44 259 LYS A CA 1
ATOM 2078 C C . LYS A 1 259 ? -25.356 1.515 52.117 1.00 42.44 259 LYS A C 1
ATOM 2080 O O . LYS A 1 259 ? -25.009 0.761 51.208 1.00 42.44 259 LYS A O 1
ATOM 2085 N N . PRO A 1 260 ? -26.383 1.201 52.930 1.00 41.75 260 PRO A N 1
ATOM 2086 C CA . PRO A 1 260 ? -27.246 0.068 52.664 1.00 41.75 260 PRO A CA 1
ATOM 2087 C C . PRO A 1 260 ? -28.206 0.492 51.553 1.00 41.75 260 PRO A C 1
ATOM 2089 O O . PRO A 1 260 ? -28.840 1.548 51.623 1.00 41.75 260 PRO A O 1
ATOM 2092 N N . VAL A 1 261 ? -28.311 -0.334 50.519 1.00 49.06 261 VAL A N 1
ATOM 2093 C CA . VAL A 1 261 ? -29.372 -0.258 49.515 1.00 49.06 261 VAL A CA 1
ATOM 2094 C C . VAL A 1 261 ? -30.704 -0.488 50.236 1.00 49.06 261 VAL A C 1
ATOM 2096 O O . VAL A 1 261 ? -31.114 -1.624 50.458 1.00 49.06 261 VAL A O 1
ATOM 2099 N N . HIS A 1 262 ? -31.363 0.588 50.668 1.00 40.00 262 HIS A N 1
ATOM 2100 C CA . HIS A 1 262 ? -32.723 0.515 51.188 1.00 40.00 262 HIS A CA 1
ATOM 2101 C C . HIS A 1 262 ? -33.700 0.463 50.011 1.00 40.00 262 HIS A C 1
ATOM 2103 O O . HIS A 1 262 ? -33.934 1.455 49.322 1.00 40.00 262 HIS A O 1
ATOM 2109 N N . TYR A 1 263 ? -34.246 -0.732 49.794 1.00 42.12 263 TYR A N 1
ATOM 2110 C CA . TYR A 1 263 ? -35.423 -0.996 48.975 1.00 42.12 263 TYR A CA 1
ATOM 2111 C C . TYR A 1 263 ? -36.594 -0.088 49.394 1.00 42.12 263 TYR A C 1
ATOM 2113 O O . TYR A 1 263 ? -36.925 -0.002 50.579 1.00 42.12 263 TYR A O 1
ATOM 2121 N N . LEU A 1 264 ? -37.236 0.557 48.415 1.00 36.06 264 LEU A N 1
ATOM 2122 C CA . LEU A 1 264 ? -38.575 1.137 48.557 1.00 36.06 264 LEU A CA 1
ATOM 2123 C C . LEU A 1 264 ? -39.593 0.010 48.827 1.00 36.06 264 LEU A C 1
ATOM 2125 O O . LEU A 1 264 ? -39.628 -0.938 48.039 1.00 36.06 264 LEU A O 1
ATOM 2129 N N . PRO A 1 265 ? -40.480 0.116 49.833 1.00 43.81 265 PRO A N 1
ATOM 2130 C CA . PRO A 1 265 ? -41.712 -0.651 49.851 1.00 43.81 265 PRO A CA 1
ATOM 2131 C C . PRO A 1 265 ? -42.844 0.124 49.161 1.00 43.81 265 PRO A C 1
ATOM 2133 O O . PRO A 1 265 ? -42.924 1.354 49.216 1.00 43.81 265 PRO A O 1
ATOM 2136 N N . LEU A 1 266 ? -43.710 -0.648 48.507 1.00 38.62 266 LEU A N 1
ATOM 2137 C CA . LEU A 1 266 ? -44.968 -0.232 47.905 1.00 38.62 266 LEU A CA 1
ATOM 2138 C C . LEU A 1 266 ? -45.848 0.549 48.894 1.00 38.62 266 LEU A C 1
ATOM 2140 O O . LEU A 1 266 ? -45.978 0.157 50.054 1.00 38.62 266 LEU A O 1
ATOM 2144 N N . PHE A 1 267 ? -46.529 1.580 48.392 1.00 35.31 267 PHE A N 1
ATOM 2145 C CA . PHE A 1 267 ? -47.769 2.077 48.982 1.00 35.31 267 PHE A CA 1
ATOM 2146 C C . PHE A 1 267 ? -48.956 1.596 48.138 1.00 35.31 267 PHE A C 1
ATOM 2148 O O . PHE A 1 267 ? -48.920 1.666 46.911 1.00 35.31 267 PHE A O 1
ATOM 2155 N N . THR A 1 268 ? -49.931 1.068 48.878 1.00 43.16 268 THR A N 1
ATOM 2156 C CA . THR A 1 268 ? -51.334 0.731 48.580 1.00 43.16 268 THR A CA 1
ATOM 2157 C C . THR A 1 268 ? -52.039 1.607 47.557 1.00 43.16 268 THR A C 1
ATOM 2159 O O . THR A 1 268 ? -51.823 2.839 47.598 1.00 43.16 268 THR A O 1
#

Nearest PDB structures (foldseek):
  8c81-assembly1_E  TM=2.331E-01  e=3.757E+00  Saccharomyces cerevisiae

InterPro domains:
  IPR008429 Cleft lip and palate transmembrane 1 [PF05602] (3-252)
  IPR008429 Cleft lip and palate transmembrane 1 [PTHR21347] (2-252)

Solvent-accessible surface area (backbone atoms only — not comparable to full-atom values): 17112 Å² total; per-residue (Å²): 90,81,42,69,72,52,71,59,49,43,68,76,42,84,45,70,46,78,47,76,52,46,44,92,95,40,56,70,49,86,88,45,93,71,41,44,81,90,46,34,52,69,53,75,44,71,46,43,45,77,42,66,63,76,73,86,75,72,76,74,77,84,74,76,81,78,86,76,84,89,89,90,83,92,86,81,92,78,91,74,84,88,84,73,99,62,85,82,83,62,80,80,56,71,40,43,29,37,56,38,68,47,34,44,28,41,45,54,70,89,77,83,69,57,98,88,65,59,55,81,91,50,51,86,60,52,50,66,42,89,88,80,70,48,64,52,80,32,78,41,76,56,56,85,87,62,42,73,87,71,37,46,74,58,43,82,85,60,66,73,42,62,40,45,79,45,79,47,79,36,51,49,69,63,51,50,50,52,52,51,54,52,51,50,52,52,49,36,41,75,70,67,78,39,62,95,58,53,68,45,52,52,49,45,48,65,71,75,41,59,67,69,60,54,50,50,53,53,52,52,52,51,52,50,54,50,51,52,50,52,50,50,51,50,51,50,51,52,60,72,67,55,86,66,78,86,80,70,58,68,64,60,68,49,57,72,74,60,74,75,87,76,76,84,79,86,80,134

Foldseek 3Di:
DKDFDDPCVQVVHWDKDKDKDFAPPADQDPPDPRHDPVGMDIDIDTQKDKDFDDPVPPPPPPPDPPDDDDDDDDDDDDDDDDDDPDPPPDDGDIFIWGQQEKEKAFEDDPDDDDLPPDPPLCVVQWAADPPPRDTDTGIDTDCLLVAPVNIDTRHPPDGIGHHHYHYYYDYPVVVSVSSVLVVVVVVCVVVVVDDVRVSSVVSCCVVVPDPVVVVVVVVVVVVVVVVVVVVVVVVVVVVVPPPDPVPPDVVVVVVVVDDDPDDDDDDD

Radius of gyration: 30.03 Å; Cα contacts (8 Å, |Δi|>4): 247; chains: 1; bounding box: 78×47×90 Å

Mean predicted aligned error: 15.05 Å